Protein AF-A0A367KWL2-F1 (afdb_monomer)

Organism: Rhizopus stolonifer (NCBI:txid4846)

Secondary structure (DSSP, 8-state):
--HHHHHHHHHHHHHHHHHHHHTSSS--HHHHHHHHHHHHHHHHHHH-S-SS--HHHHHTT---HHHHHHHHHHHHHHHHHHHHHHHHHT-SHHHHHHHIIIIIS-S-SS--HHHHHHHHHHHHHHHHHHHHHHHHTT----HHHHHHHHS-SSGGGG-PPTT-TTHHHHHHHHHHHHHHHHHT--TTHHHHS--HHHHHHHHHHHHHHHHHHHHHHHHHHHHHHHHHHSS--TT-----------SSHHHHHHHHTTS-S--------------------PPPPPPPPHHHHHHHHHHHHHHSS--HHHHHHH-GGGTT--HHHHHHHHHHHHHHHHHHT---GGGGGG--

pLDDT: mean 86.15, std 17.72, range [33.69, 98.62]

Nearest PDB structures (foldseek):
  8oyy-assembly2_B  TM=1.817E-01  e=3.509E-01  synthetic construct
  6iko-assembly1_A  TM=1.735E-01  e=3.721E+00  Mus musculus
  4bne-assembly1_B  TM=1.537E-01  e=4.049E+00  Gallus gallus
  6xj1-assembly1_B  TM=2.315E-01  e=9.814E+00  Schizosaccharomyces pombe 972h-

Mean predicted aligned error: 15.21 Å

InterPro domains:
  IPR001005 SANT/Myb domain [SM00717] (284-336)
  IPR009057 Homedomain-like superfamily [SSF46689] (282-333)

Solvent-accessible surface area (backbone atoms only — not comparable to full-atom values): 20874 Å² total; per-residue (Å²): 130,60,68,62,54,56,29,43,52,52,16,22,53,34,18,48,56,30,44,60,44,59,74,39,101,70,62,53,64,74,57,43,52,51,32,51,53,50,24,48,58,54,29,26,89,74,72,46,85,61,80,58,62,58,58,66,81,73,46,74,82,61,88,46,73,65,61,39,51,55,49,51,55,32,46,37,41,34,20,42,31,44,43,52,55,30,54,67,72,62,42,66,46,70,58,47,55,44,36,34,45,53,33,50,54,50,84,58,90,68,78,52,73,64,58,53,49,49,53,48,42,55,37,35,29,51,39,19,51,53,44,54,53,40,69,73,65,81,50,96,68,56,68,68,56,49,47,42,70,55,37,56,90,53,73,82,80,56,40,65,54,84,89,48,84,56,54,65,60,47,50,51,52,42,50,53,50,38,54,53,49,68,76,57,75,52,87,65,45,54,81,70,37,33,56,66,65,63,47,43,53,53,48,50,57,49,50,53,54,52,51,52,50,53,52,50,52,53,53,52,54,57,59,56,57,63,60,63,71,79,70,70,70,88,79,76,72,81,75,86,75,89,73,92,83,90,67,71,72,66,57,62,57,59,64,62,71,72,76,80,78,85,85,82,87,83,94,79,88,86,82,90,80,90,78,91,72,83,75,74,76,74,76,78,80,82,79,84,51,72,67,46,52,52,48,52,30,50,35,20,51,74,64,64,35,82,52,47,70,57,38,43,71,73,34,72,82,38,67,90,58,54,58,68,54,54,54,54,46,47,57,51,49,47,58,46,25,64,72,72,73,44,83,56,69,29,43,53,42,61,73,118

Structure (mmCIF, N/CA/C/O backbone):
data_AF-A0A367KWL2-F1
#
_entry.id   AF-A0A367KWL2-F1
#
loop_
_atom_site.group_PDB
_atom_site.id
_atom_site.type_symbol
_atom_site.label_atom_id
_atom_site.label_alt_id
_atom_site.label_comp_id
_atom_site.label_asym_id
_atom_site.label_entity_id
_atom_site.label_seq_id
_atom_site.pdbx_PDB_ins_code
_atom_site.Cartn_x
_atom_site.Cartn_y
_atom_site.Cartn_z
_atom_site.occupancy
_atom_site.B_iso_or_equiv
_atom_site.auth_seq_id
_atom_site.auth_comp_id
_atom_site.auth_asym_id
_atom_site.auth_atom_id
_atom_site.pdbx_PDB_model_num
ATOM 1 N N . MET A 1 1 ? -21.691 -9.696 22.282 1.00 58.81 1 MET A N 1
ATOM 2 C CA . MET A 1 1 ? -20.807 -9.192 21.212 1.00 58.81 1 MET A CA 1
ATOM 3 C C . MET A 1 1 ? -20.671 -10.316 20.194 1.00 58.81 1 MET A C 1
ATOM 5 O O . MET A 1 1 ? -20.558 -11.454 20.622 1.00 58.81 1 MET A O 1
ATOM 9 N N . ASN A 1 2 ? -20.841 -10.042 18.900 1.00 85.50 2 ASN A N 1
ATOM 10 C CA . ASN A 1 2 ? -20.859 -11.062 17.842 1.00 85.50 2 ASN A CA 1
ATOM 11 C C . ASN A 1 2 ? -19.483 -11.756 17.761 1.00 85.50 2 ASN A C 1
ATOM 13 O O . ASN A 1 2 ? -18.484 -11.051 17.660 1.00 85.50 2 ASN A O 1
ATOM 17 N N . ASP A 1 3 ? -19.408 -13.093 17.790 1.00 90.94 3 ASP A N 1
ATOM 18 C CA . ASP A 1 3 ? -18.134 -13.843 17.755 1.00 90.94 3 ASP A CA 1
ATOM 19 C C . ASP A 1 3 ? -17.237 -13.425 16.574 1.00 90.94 3 ASP A C 1
ATOM 21 O O . ASP A 1 3 ? -16.015 -13.357 16.702 1.00 90.94 3 ASP A O 1
ATOM 25 N N . LYS A 1 4 ? -17.849 -13.035 15.444 1.00 92.62 4 LYS A N 1
ATOM 26 C CA . LYS A 1 4 ? -17.137 -12.485 14.278 1.00 92.62 4 LYS A CA 1
ATOM 27 C C . LYS A 1 4 ? -16.355 -11.209 14.598 1.00 92.62 4 LYS A C 1
ATOM 29 O O . LYS A 1 4 ? -15.245 -11.038 14.106 1.00 92.62 4 LYS A O 1
ATOM 34 N N . PHE A 1 5 ? -16.943 -10.317 15.392 1.00 92.25 5 PHE A N 1
ATOM 35 C CA . PHE A 1 5 ? -16.330 -9.046 15.777 1.00 92.25 5 PHE A CA 1
ATOM 36 C C . PHE A 1 5 ? -15.115 -9.294 16.671 1.00 92.25 5 PHE A C 1
ATOM 38 O O . PHE A 1 5 ? -14.031 -8.796 16.389 1.00 92.25 5 PHE A O 1
ATOM 45 N N . ILE A 1 6 ? -15.270 -10.172 17.666 1.00 94.31 6 ILE A N 1
ATOM 46 C CA . ILE A 1 6 ? -14.190 -10.561 18.582 1.00 94.31 6 ILE A CA 1
ATOM 47 C C . ILE A 1 6 ? -13.015 -11.169 17.803 1.00 94.31 6 ILE A C 1
ATOM 49 O O . ILE A 1 6 ? -11.865 -10.791 18.020 1.00 94.31 6 ILE A O 1
ATOM 53 N N . ALA A 1 7 ? -13.291 -12.078 16.863 1.00 95.81 7 ALA A N 1
ATOM 54 C CA . ALA A 1 7 ? -12.257 -12.681 16.025 1.00 95.81 7 ALA A CA 1
ATOM 55 C C . ALA A 1 7 ? -11.532 -11.642 15.152 1.00 95.81 7 ALA A C 1
ATOM 57 O O . ALA A 1 7 ? -10.309 -11.700 15.001 1.00 95.81 7 ALA A O 1
ATOM 58 N N . LEU A 1 8 ? -12.262 -10.671 14.594 1.00 96.25 8 LEU A N 1
ATOM 59 C CA . LEU A 1 8 ? -11.661 -9.611 13.789 1.00 96.25 8 LEU A CA 1
ATOM 60 C C . LEU A 1 8 ? -10.779 -8.685 14.637 1.00 96.25 8 LEU A C 1
ATOM 62 O O . LEU A 1 8 ? -9.653 -8.402 14.238 1.00 96.25 8 LEU A O 1
ATOM 66 N N . GLU A 1 9 ? -11.241 -8.261 15.814 1.00 96.50 9 GLU A N 1
ATOM 67 C CA . GLU A 1 9 ? -10.456 -7.430 16.735 1.00 96.50 9 GLU A CA 1
ATOM 68 C C . GLU A 1 9 ? -9.184 -8.139 17.208 1.00 96.50 9 GLU A C 1
ATOM 70 O O . GLU A 1 9 ? -8.106 -7.540 17.232 1.00 96.50 9 GLU A O 1
ATOM 75 N N . GLN A 1 10 ? -9.280 -9.430 17.539 1.00 97.75 10 GLN A N 1
ATOM 76 C CA . GLN A 1 10 ? -8.119 -10.242 17.906 1.00 97.75 10 GLN A CA 1
ATOM 77 C C . GLN A 1 10 ? -7.128 -10.351 16.741 1.00 97.75 10 GLN A C 1
ATOM 79 O O . GLN A 1 10 ? -5.933 -10.116 16.929 1.00 97.75 10 GLN A O 1
ATOM 84 N N . SER A 1 11 ? -7.614 -10.637 15.528 1.00 98.19 11 SER A N 1
ATOM 85 C CA . SER A 1 11 ? -6.783 -10.677 14.320 1.00 98.19 11 SER A CA 1
ATOM 86 C C . SER A 1 11 ? -6.111 -9.324 14.055 1.00 98.19 11 SER A C 1
ATOM 88 O O . SER A 1 11 ? -4.911 -9.276 13.785 1.00 98.19 11 SER A O 1
ATOM 90 N N . ALA A 1 12 ? -6.838 -8.215 14.222 1.00 98.19 12 ALA A N 1
ATOM 91 C CA . ALA A 1 12 ? -6.306 -6.864 14.078 1.00 98.19 12 ALA A CA 1
ATOM 92 C C . ALA A 1 12 ? -5.259 -6.528 15.151 1.00 98.19 12 ALA A C 1
ATOM 94 O O . ALA A 1 12 ? -4.256 -5.888 14.844 1.00 98.19 12 ALA A O 1
ATOM 95 N N . SER A 1 13 ? -5.435 -6.985 16.392 1.00 98.38 13 SER A N 1
ATOM 96 C CA . SER A 1 13 ? -4.432 -6.823 17.453 1.00 98.38 13 SER A CA 1
ATOM 97 C C . SER A 1 13 ? -3.137 -7.585 17.144 1.00 98.38 13 SER A C 1
ATOM 99 O O . SER A 1 13 ? -2.042 -7.062 17.351 1.00 98.38 13 SER A O 1
ATOM 101 N N . ILE A 1 14 ? -3.232 -8.799 16.592 1.00 98.62 14 ILE A N 1
ATOM 102 C CA . ILE A 1 14 ? -2.058 -9.570 16.153 1.00 98.62 14 ILE A CA 1
ATOM 103 C C . ILE A 1 14 ? -1.402 -8.901 14.935 1.00 98.62 14 ILE A C 1
ATOM 105 O O . ILE A 1 14 ? -0.179 -8.776 14.887 1.00 98.62 14 ILE A O 1
ATOM 109 N N . ALA A 1 15 ? -2.200 -8.413 13.980 1.00 98.56 15 ALA A N 1
ATOM 110 C CA . ALA A 1 15 ? -1.718 -7.648 12.831 1.00 98.56 15 ALA A CA 1
ATOM 111 C C . ALA A 1 15 ? -0.978 -6.368 13.261 1.00 98.56 15 ALA A C 1
ATOM 113 O O . ALA A 1 15 ? 0.039 -6.018 12.670 1.00 98.56 15 ALA A O 1
ATOM 114 N N . GLU A 1 16 ? -1.424 -5.707 14.333 1.00 98.56 16 GLU A N 1
ATOM 115 C CA . GLU A 1 16 ? -0.715 -4.572 14.931 1.00 98.56 16 GLU A CA 1
ATOM 116 C C . GLU A 1 16 ? 0.679 -4.959 15.419 1.00 98.56 16 GLU A C 1
ATOM 118 O O . GLU A 1 16 ? 1.658 -4.285 15.107 1.00 98.56 16 GLU A O 1
ATOM 123 N N . GLN A 1 17 ? 0.783 -6.076 16.142 1.00 98.44 17 GLN A N 1
ATOM 124 C CA . GLN A 1 17 ? 2.068 -6.593 16.609 1.00 98.44 17 GLN A CA 1
ATOM 125 C C . GLN A 1 17 ? 2.983 -6.964 15.438 1.00 98.44 17 GLN A C 1
ATOM 127 O O . GLN A 1 17 ? 4.192 -6.756 15.522 1.00 98.44 17 GLN A O 1
ATOM 132 N N . LEU A 1 18 ? 2.420 -7.493 14.345 1.00 98.56 18 LEU A N 1
ATOM 133 C CA . LEU A 1 18 ? 3.164 -7.782 13.120 1.00 98.56 18 LEU A CA 1
ATOM 134 C C . LEU A 1 18 ? 3.719 -6.501 12.489 1.00 98.56 18 LEU A C 1
ATOM 136 O O . LEU A 1 18 ? 4.903 -6.464 12.179 1.00 98.56 18 LEU A O 1
ATOM 140 N N . LEU A 1 19 ? 2.908 -5.450 12.347 1.00 98.44 19 LEU A N 1
ATOM 141 C CA . LEU A 1 19 ? 3.348 -4.159 11.801 1.00 98.44 19 LEU A CA 1
ATOM 142 C C . LEU A 1 19 ? 4.425 -3.508 12.675 1.00 98.44 19 LEU A C 1
ATOM 144 O O . LEU A 1 19 ? 5.441 -3.048 12.165 1.00 98.44 19 LEU A O 1
ATOM 148 N N . GLN A 1 20 ? 4.252 -3.536 13.997 1.00 97.50 20 GLN A N 1
ATOM 149 C CA . GLN A 1 20 ? 5.251 -3.031 14.941 1.00 97.50 20 GLN A CA 1
ATOM 150 C C . GLN A 1 20 ? 6.561 -3.822 14.896 1.00 97.50 20 GLN A C 1
ATOM 152 O O . GLN A 1 20 ? 7.622 -3.248 15.103 1.00 97.50 20 GLN A O 1
ATOM 157 N N . GLU A 1 21 ? 6.511 -5.139 14.675 1.00 97.75 21 GLU A N 1
ATOM 158 C CA . GLU A 1 21 ? 7.714 -5.955 14.492 1.00 97.75 21 GLU A CA 1
ATOM 159 C C . GLU A 1 21 ? 8.366 -5.704 13.129 1.00 97.75 21 GLU A C 1
ATOM 161 O O . GLU A 1 21 ? 9.590 -5.674 13.040 1.00 97.75 21 GLU A O 1
ATOM 166 N N . PHE A 1 22 ? 7.552 -5.511 12.089 1.00 97.31 22 PHE A N 1
ATOM 167 C CA . PHE A 1 22 ? 7.997 -5.208 10.734 1.00 97.31 22 PHE A CA 1
ATOM 168 C C . PHE A 1 22 ? 8.761 -3.886 10.680 1.00 97.31 22 PHE A C 1
ATOM 170 O O . PHE A 1 22 ? 9.822 -3.838 10.085 1.00 97.31 22 PHE A O 1
ATOM 177 N N . LEU A 1 23 ? 8.276 -2.840 11.350 1.00 96.75 23 LEU A N 1
ATOM 178 C CA . LEU A 1 23 ? 8.883 -1.502 11.344 1.00 96.75 23 LEU A CA 1
ATOM 179 C C . LEU A 1 23 ? 10.117 -1.354 12.258 1.00 96.75 23 LEU A C 1
ATOM 181 O O . LEU A 1 23 ? 10.568 -0.241 12.514 1.00 96.75 23 LEU A O 1
ATOM 185 N N . LYS A 1 24 ? 10.677 -2.452 12.777 1.00 95.44 24 LYS A N 1
ATOM 186 C CA . LYS A 1 24 ? 11.932 -2.416 13.545 1.00 95.44 24 LYS A CA 1
ATOM 187 C C . LYS A 1 24 ? 13.138 -2.443 12.617 1.00 95.44 24 LYS A C 1
ATOM 189 O O . LYS A 1 24 ? 13.144 -3.179 11.636 1.00 95.44 24 LYS A O 1
ATOM 194 N N . ASP A 1 25 ? 14.221 -1.793 13.044 1.00 82.88 25 ASP A N 1
ATOM 195 C CA . ASP A 1 25 ? 15.520 -1.798 12.347 1.00 82.88 25 ASP A CA 1
ATOM 196 C C . ASP A 1 25 ? 16.071 -3.211 12.063 1.00 82.88 25 ASP A C 1
ATOM 198 O O . ASP A 1 25 ? 16.865 -3.400 11.147 1.00 82.88 25 ASP A O 1
ATOM 202 N N . ASN A 1 26 ? 15.659 -4.216 12.847 1.00 87.19 26 ASN A N 1
ATOM 203 C CA . ASN A 1 26 ? 16.040 -5.618 12.675 1.00 87.19 26 ASN A CA 1
ATOM 204 C C . ASN A 1 26 ? 14.798 -6.517 12.680 1.00 87.19 26 ASN A C 1
ATOM 206 O O . ASN A 1 26 ? 14.383 -7.004 13.737 1.00 87.19 26 ASN A O 1
ATOM 210 N N . ILE A 1 27 ? 14.214 -6.757 11.503 1.00 89.00 27 ILE A N 1
ATOM 211 C CA . ILE A 1 27 ? 13.070 -7.664 11.355 1.00 89.00 27 ILE A CA 1
ATOM 212 C C . ILE A 1 27 ? 13.449 -9.074 11.826 1.00 89.00 27 ILE A C 1
ATOM 214 O O . ILE A 1 27 ? 14.332 -9.725 11.268 1.00 89.00 27 ILE A O 1
ATOM 218 N N . SER A 1 28 ? 12.722 -9.591 12.819 1.00 93.12 28 SER A N 1
ATOM 219 C CA . SER A 1 28 ? 12.807 -10.997 13.213 1.00 93.12 28 SER A CA 1
ATOM 220 C C . SER A 1 28 ? 11.900 -11.851 12.321 1.00 93.12 28 SER A C 1
ATOM 222 O O . SER A 1 28 ? 10.702 -11.969 12.584 1.00 93.12 28 SER A O 1
ATOM 224 N N . GLU A 1 29 ? 12.460 -12.468 11.274 1.00 91.81 29 GLU A N 1
ATOM 225 C CA . GLU A 1 29 ? 11.696 -13.309 10.331 1.00 91.81 29 GLU A CA 1
ATOM 226 C C . GLU A 1 29 ? 10.845 -14.403 11.011 1.00 91.81 29 GLU A C 1
ATOM 228 O O . GLU A 1 29 ? 9.654 -14.489 10.706 1.00 91.81 29 GLU A O 1
ATOM 233 N N . PRO A 1 30 ? 11.354 -15.186 11.991 1.00 96.06 30 PRO A N 1
ATOM 234 C CA . PRO A 1 30 ? 10.535 -16.209 12.648 1.00 96.06 30 PRO A CA 1
ATOM 235 C C . PRO A 1 30 ? 9.348 -15.620 13.416 1.00 96.06 30 PRO A C 1
ATOM 237 O O . PRO A 1 30 ? 8.284 -16.236 13.516 1.00 96.06 30 PRO A O 1
ATOM 240 N N . ARG A 1 31 ? 9.519 -14.420 13.987 1.00 97.12 31 ARG A N 1
ATOM 241 C CA . ARG A 1 31 ? 8.465 -13.754 14.751 1.00 97.12 31 ARG A CA 1
ATOM 242 C C . ARG A 1 31 ? 7.404 -13.161 13.833 1.00 97.12 31 ARG A C 1
ATOM 244 O O . ARG A 1 31 ? 6.221 -13.335 14.120 1.00 97.12 31 ARG A O 1
ATOM 251 N N . THR A 1 32 ? 7.800 -12.490 12.752 1.00 97.06 32 THR A N 1
ATOM 252 C CA . THR A 1 32 ? 6.843 -11.918 11.794 1.00 97.06 32 THR A CA 1
ATOM 253 C C . THR A 1 32 ? 6.040 -13.008 11.091 1.00 97.06 32 THR A C 1
ATOM 255 O O . THR A 1 32 ? 4.833 -12.865 10.933 1.00 97.06 32 THR A O 1
ATOM 258 N N . GLU A 1 33 ? 6.663 -14.139 10.761 1.00 97.75 33 GLU A N 1
ATOM 259 C CA . GLU A 1 33 ? 5.975 -15.298 10.189 1.00 97.75 33 GLU A CA 1
ATOM 260 C C . GLU A 1 33 ? 4.960 -15.919 11.151 1.00 97.75 33 GLU A C 1
ATOM 262 O O . GLU A 1 33 ? 3.809 -16.151 10.778 1.00 97.75 33 GLU A O 1
ATOM 267 N N . LYS A 1 34 ? 5.341 -16.112 12.418 1.00 98.12 34 LYS A N 1
ATOM 268 C CA . LYS A 1 34 ? 4.413 -16.594 13.444 1.00 98.12 34 LYS A CA 1
ATOM 269 C C . LYS A 1 34 ? 3.201 -15.669 13.589 1.00 98.12 34 LYS A C 1
ATOM 271 O O . LYS A 1 34 ? 2.073 -16.151 13.600 1.00 98.12 34 LYS A O 1
ATOM 276 N N . LEU A 1 35 ? 3.428 -14.359 13.704 1.00 98.38 35 LEU A N 1
ATOM 277 C CA . LEU A 1 35 ? 2.351 -13.375 13.858 1.00 98.38 35 LEU A CA 1
ATOM 278 C C . LEU A 1 35 ? 1.438 -13.336 12.626 1.00 98.38 35 LEU A C 1
ATOM 280 O O . LEU A 1 35 ? 0.222 -13.256 12.778 1.00 98.38 35 LEU A O 1
ATOM 284 N N . PHE A 1 36 ? 2.001 -13.446 11.420 1.00 98.31 36 PHE A N 1
ATOM 285 C CA . PHE A 1 36 ? 1.236 -13.503 10.175 1.00 98.31 36 PHE A CA 1
ATOM 286 C C . PHE A 1 36 ? 0.259 -14.686 10.154 1.00 98.31 36 PHE A C 1
ATOM 288 O O . PHE A 1 36 ? -0.944 -14.484 9.971 1.00 98.31 36 PHE A O 1
ATOM 295 N N . TYR A 1 37 ? 0.743 -15.906 10.407 1.00 98.12 37 TYR A N 1
ATOM 296 C CA . TYR A 1 37 ? -0.125 -17.087 10.410 1.00 98.12 37 TYR A CA 1
ATOM 297 C C . TYR A 1 37 ? -1.146 -17.060 11.547 1.00 98.12 37 TYR A C 1
ATOM 299 O O . TYR A 1 37 ? -2.301 -17.409 11.318 1.00 98.12 37 TYR A O 1
ATOM 307 N N . GLN A 1 38 ? -0.767 -16.572 12.733 1.00 98.19 38 GLN A N 1
ATOM 308 C CA . GLN A 1 38 ? -1.709 -16.382 13.838 1.00 98.19 38 GLN A CA 1
ATOM 309 C C . GLN A 1 38 ? -2.837 -15.416 13.457 1.00 98.19 38 GLN A C 1
ATOM 311 O O . GLN A 1 38 ? -4.003 -15.725 13.681 1.00 98.19 38 GLN A O 1
ATOM 316 N N . ALA A 1 39 ? -2.519 -14.280 12.827 1.00 97.44 39 ALA A N 1
ATOM 317 C CA . ALA A 1 39 ? -3.531 -13.315 12.405 1.00 97.44 39 ALA A CA 1
ATOM 318 C C . ALA A 1 39 ? -4.518 -13.911 11.384 1.00 97.44 39 ALA A C 1
ATOM 320 O O . ALA A 1 39 ? -5.715 -13.624 11.467 1.00 97.44 39 ALA A O 1
ATOM 321 N N . ILE A 1 40 ? -4.045 -14.729 10.433 1.00 96.94 40 ILE A N 1
ATOM 322 C CA . ILE A 1 40 ? -4.907 -15.428 9.463 1.00 96.94 40 ILE A CA 1
ATOM 323 C C . ILE A 1 40 ? -5.767 -16.483 10.161 1.00 96.94 40 ILE A C 1
ATOM 325 O O . ILE A 1 40 ? -6.985 -16.488 9.989 1.00 96.94 40 ILE A O 1
ATOM 329 N N . GLU A 1 41 ? -5.156 -17.341 10.977 1.00 97.44 41 GLU A N 1
ATOM 330 C CA . GLU A 1 41 ? -5.846 -18.418 11.687 1.00 97.44 41 GLU A CA 1
ATOM 331 C C . GLU A 1 41 ? -6.997 -17.867 12.538 1.00 97.44 41 GLU A C 1
ATOM 333 O O . GLU A 1 41 ? -8.128 -18.340 12.415 1.00 97.44 41 GLU A O 1
ATOM 338 N N . THR A 1 42 ? -6.750 -16.796 13.305 1.00 97.19 42 THR A N 1
ATOM 339 C CA . THR A 1 42 ? -7.755 -16.158 14.171 1.00 97.19 42 THR A CA 1
ATOM 340 C C . THR A 1 42 ? -9.012 -15.717 13.415 1.00 97.19 42 THR A C 1
ATOM 342 O O . THR A 1 42 ? -10.116 -15.864 13.935 1.00 97.19 42 THR A O 1
ATOM 345 N N . ARG A 1 43 ? -8.883 -15.206 12.183 1.00 95.00 43 ARG A N 1
ATOM 346 C CA . ARG A 1 43 ? -10.039 -14.734 11.394 1.00 95.00 43 ARG A CA 1
ATOM 347 C C . ARG A 1 43 ? -10.647 -15.799 10.475 1.00 95.00 43 ARG A C 1
ATOM 349 O O . ARG A 1 43 ? -11.793 -15.646 10.045 1.00 95.00 43 ARG A O 1
ATOM 356 N N . SER A 1 44 ? -9.907 -16.869 10.184 1.00 95.12 44 SER A N 1
ATOM 357 C CA . SER A 1 44 ? -10.235 -17.830 9.121 1.00 95.12 44 SER A CA 1
ATOM 358 C C . SER A 1 44 ? -11.602 -18.502 9.275 1.00 95.12 44 SER A C 1
ATOM 360 O O . SER A 1 44 ? -12.358 -18.603 8.310 1.00 95.12 44 SER A O 1
ATOM 362 N N . ASN A 1 45 ? -11.980 -18.857 10.505 1.00 93.06 45 ASN A N 1
ATOM 363 C CA . ASN A 1 45 ? -13.261 -19.509 10.801 1.00 93.06 45 ASN A CA 1
ATOM 364 C C . ASN A 1 45 ? -14.490 -18.641 10.475 1.00 93.06 45 ASN A C 1
ATOM 366 O O . ASN A 1 45 ? -15.587 -19.168 10.301 1.00 93.06 45 ASN A O 1
ATOM 370 N N . HIS A 1 46 ? -14.327 -17.318 10.408 1.00 93.69 46 HIS A N 1
ATOM 371 C CA . HIS A 1 46 ? -15.435 -16.374 10.244 1.00 93.69 46 HIS A CA 1
ATOM 372 C C . HIS A 1 46 ? -15.420 -15.632 8.907 1.00 93.69 46 HIS A C 1
ATOM 374 O O . HIS A 1 46 ? -16.490 -15.249 8.426 1.00 93.69 46 HIS A O 1
ATOM 380 N N . PHE A 1 47 ? -14.234 -15.434 8.327 1.00 93.56 47 PHE A N 1
ATOM 381 C CA . PHE A 1 47 ? -14.026 -14.620 7.126 1.00 93.56 47 PHE A CA 1
ATOM 382 C C . PHE A 1 47 ? -13.310 -15.371 5.989 1.00 93.56 47 PHE A C 1
ATOM 384 O O . PHE A 1 47 ? -13.067 -14.787 4.936 1.00 93.56 47 PHE A O 1
ATOM 391 N N . GLY A 1 48 ? -13.009 -16.660 6.174 1.00 94.00 48 GLY A N 1
ATOM 392 C CA . GLY A 1 48 ? -12.295 -17.481 5.198 1.00 94.00 48 GLY A CA 1
ATOM 393 C C . GLY A 1 48 ? -10.776 -17.310 5.250 1.00 94.00 48 GLY A C 1
ATOM 394 O O . GLY A 1 48 ? -10.229 -16.538 6.035 1.00 94.00 48 GLY A O 1
ATOM 395 N N . ASP A 1 49 ? -10.086 -18.055 4.395 1.00 93.75 49 ASP A N 1
ATOM 396 C CA . ASP A 1 49 ? -8.625 -18.134 4.297 1.00 93.75 49 ASP A CA 1
ATOM 397 C C . ASP A 1 49 ? -8.020 -17.122 3.308 1.00 93.75 49 ASP A C 1
ATOM 399 O O . ASP A 1 49 ? -6.829 -17.179 2.994 1.00 93.75 49 ASP A O 1
ATOM 403 N N . ALA A 1 50 ? -8.824 -16.170 2.828 1.00 96.25 50 ALA A N 1
ATOM 404 C CA . ALA A 1 50 ? -8.364 -15.139 1.914 1.00 96.25 50 ALA A CA 1
ATOM 405 C C . ALA A 1 50 ? -7.229 -14.302 2.532 1.00 96.25 50 ALA A C 1
ATOM 407 O O . ALA A 1 50 ? -7.299 -13.840 3.680 1.00 96.25 50 ALA A O 1
ATOM 408 N N . LEU A 1 51 ? -6.187 -14.057 1.728 1.00 96.88 51 LEU A N 1
ATOM 409 C CA . LEU A 1 51 ? -5.030 -13.261 2.141 1.00 96.88 51 LEU A CA 1
ATOM 410 C C . LEU A 1 51 ? -5.435 -11.837 2.549 1.00 96.88 51 LEU A C 1
ATOM 412 O O . LEU A 1 51 ? -4.926 -11.315 3.540 1.00 96.88 51 LEU A O 1
ATOM 416 N N . PHE A 1 52 ? -6.379 -11.246 1.817 1.00 98.00 52 PHE A N 1
ATOM 417 C CA . PHE A 1 52 ? -6.929 -9.920 2.075 1.00 98.00 52 PHE A CA 1
ATOM 418 C C . PHE A 1 52 ? -8.428 -10.013 2.333 1.00 98.00 52 PHE A C 1
ATOM 420 O O . PHE A 1 52 ? -9.142 -10.746 1.648 1.00 98.00 52 PHE A O 1
ATOM 427 N N . LEU A 1 53 ? -8.897 -9.256 3.318 1.00 96.88 53 LEU A N 1
ATOM 428 C CA . LEU A 1 53 ? -10.312 -9.092 3.608 1.00 96.88 53 LEU A CA 1
ATOM 429 C C . LEU A 1 53 ? -10.914 -8.045 2.670 1.00 96.88 53 LEU A C 1
ATOM 431 O O . LEU A 1 53 ? -10.327 -6.979 2.478 1.00 96.88 53 LEU A O 1
ATOM 435 N N . ASP A 1 54 ? -12.095 -8.334 2.127 1.00 95.00 54 ASP A N 1
ATOM 436 C CA . ASP A 1 54 ? -12.913 -7.344 1.426 1.00 95.00 54 ASP A CA 1
ATOM 437 C C . ASP A 1 54 ? -13.617 -6.442 2.456 1.00 95.00 54 ASP A C 1
ATOM 439 O O . ASP A 1 54 ? -14.480 -6.937 3.193 1.00 95.00 54 ASP A O 1
ATOM 443 N N . PRO A 1 55 ? -13.292 -5.135 2.520 1.00 92.38 55 PRO A N 1
ATOM 444 C CA . PRO A 1 55 ? -13.930 -4.226 3.464 1.00 92.38 55 PRO A CA 1
ATOM 445 C C . PRO A 1 55 ? -15.455 -4.231 3.324 1.00 92.38 55 PRO A C 1
ATOM 447 O O . PRO A 1 55 ? -16.167 -4.286 4.327 1.00 92.38 55 PRO A O 1
ATOM 450 N N . VAL A 1 56 ? -15.977 -4.257 2.092 1.00 91.88 56 VAL A N 1
ATOM 451 C CA . VAL A 1 56 ? -17.423 -4.171 1.841 1.00 91.88 56 VAL A CA 1
ATOM 452 C C . VAL A 1 56 ? -18.145 -5.369 2.452 1.00 91.88 56 VAL A C 1
ATOM 454 O O . VAL A 1 56 ? -19.121 -5.186 3.183 1.00 91.88 56 VAL A O 1
ATOM 457 N N . SER A 1 57 ? -17.637 -6.584 2.224 1.00 92.31 57 SER A N 1
ATOM 458 C CA . SER A 1 57 ? -18.196 -7.805 2.807 1.00 92.31 57 SER A CA 1
ATOM 459 C C . SER A 1 57 ? -18.126 -7.850 4.337 1.00 92.31 57 SER A C 1
ATOM 461 O O . SER A 1 57 ? -18.975 -8.498 4.953 1.00 92.31 57 SER A O 1
ATOM 463 N N . VAL A 1 58 ? -17.120 -7.233 4.965 1.00 91.81 58 VAL A N 1
ATOM 464 C CA . VAL A 1 58 ? -16.991 -7.222 6.434 1.00 91.81 58 VAL A CA 1
ATOM 465 C C . VAL A 1 58 ? -17.965 -6.220 7.061 1.00 91.81 58 VAL A C 1
ATOM 467 O O . VAL A 1 58 ? -18.557 -6.503 8.102 1.00 91.81 58 VAL A O 1
ATOM 470 N N . ILE A 1 59 ? -18.169 -5.073 6.412 1.00 91.38 59 ILE A N 1
ATOM 471 C CA . ILE A 1 59 ? -18.875 -3.918 6.982 1.00 91.38 59 ILE A CA 1
ATOM 472 C C . ILE A 1 59 ? -20.386 -3.934 6.697 1.00 91.38 59 ILE A C 1
ATOM 474 O O . ILE A 1 59 ? -21.152 -3.296 7.413 1.00 91.38 59 ILE A O 1
ATOM 478 N N . SER A 1 60 ? -20.857 -4.665 5.680 1.00 87.94 60 SER A N 1
ATOM 479 C CA . SER A 1 60 ? -22.223 -4.534 5.137 1.00 87.94 60 SER A CA 1
ATOM 480 C C . SER A 1 60 ? -23.385 -4.728 6.127 1.00 87.94 60 SER A C 1
ATOM 482 O O . SER A 1 60 ? -24.515 -4.383 5.792 1.00 87.94 60 SER A O 1
ATOM 484 N N . ASN A 1 61 ? -23.143 -5.302 7.309 1.00 81.69 61 ASN A N 1
ATOM 485 C CA . ASN A 1 61 ? -24.176 -5.670 8.282 1.00 81.69 61 ASN A CA 1
ATOM 486 C C . ASN A 1 61 ? -24.142 -4.850 9.581 1.00 81.69 61 ASN A C 1
ATOM 488 O O . ASN A 1 61 ? -24.796 -5.244 10.547 1.00 81.69 61 ASN A O 1
ATOM 492 N N . THR A 1 62 ? -23.385 -3.752 9.645 1.00 85.12 62 THR A N 1
ATOM 493 C CA . THR A 1 62 ? -23.303 -2.938 10.865 1.00 85.12 62 THR A CA 1
ATOM 494 C C . THR A 1 62 ? -24.262 -1.761 10.862 1.00 85.12 62 THR A C 1
ATOM 496 O O . THR A 1 62 ? -24.466 -1.078 9.860 1.00 85.12 62 THR A O 1
ATOM 499 N N . SER A 1 63 ? -24.883 -1.543 12.020 1.00 81.69 63 SER A N 1
ATOM 500 C CA . SER A 1 63 ? -25.932 -0.536 12.207 1.00 81.69 63 SER A CA 1
ATOM 501 C C . SER A 1 63 ? -25.413 0.786 12.772 1.00 81.69 63 SER A C 1
ATOM 503 O O . SER A 1 63 ? -26.048 1.814 12.552 1.00 81.69 63 SER A O 1
ATOM 505 N N . SER A 1 64 ? -24.285 0.788 13.493 1.00 89.81 64 SER A N 1
ATOM 506 C CA . SER A 1 64 ? -23.730 2.013 14.086 1.00 89.81 64 SER A CA 1
ATOM 507 C C . SER A 1 64 ? -22.535 2.547 13.294 1.00 89.81 64 SER A C 1
ATOM 509 O O . SER A 1 64 ? -21.697 1.786 12.809 1.00 89.81 64 SER A O 1
ATOM 511 N N . SER A 1 65 ? -22.440 3.875 13.182 1.00 89.12 65 SER A N 1
ATOM 512 C CA . SER A 1 65 ? -21.313 4.557 12.531 1.00 89.12 65 SER A CA 1
ATOM 513 C C . SER A 1 65 ? -19.980 4.263 13.223 1.00 89.12 65 SER A C 1
ATOM 515 O O . SER A 1 65 ? -18.975 4.075 12.543 1.00 89.12 65 SER A O 1
ATOM 517 N N . LYS A 1 66 ? -19.988 4.169 14.560 1.00 90.56 66 LYS A N 1
ATOM 518 C CA . LYS A 1 66 ? -18.817 3.826 15.376 1.00 90.56 66 LYS A CA 1
ATOM 519 C C . LYS A 1 66 ? -18.293 2.429 15.060 1.00 90.56 66 LYS A C 1
ATOM 521 O O . LYS A 1 66 ? -17.138 2.277 14.694 1.00 90.56 66 LYS A O 1
ATOM 526 N N . GLU A 1 67 ? -19.165 1.426 15.132 1.00 91.69 67 GLU A N 1
ATOM 527 C CA . GLU A 1 67 ? -18.796 0.035 14.848 1.00 91.69 67 GLU A CA 1
ATOM 528 C C . GLU A 1 67 ? -18.303 -0.124 13.408 1.00 91.69 67 GLU A C 1
ATOM 530 O O . GLU A 1 67 ? -17.322 -0.817 13.163 1.00 91.69 67 GLU A O 1
ATOM 535 N N . LYS A 1 68 ? -18.945 0.558 12.451 1.00 92.81 68 LYS A N 1
ATOM 536 C CA . LYS A 1 68 ? -18.479 0.599 11.065 1.00 92.81 68 LYS A CA 1
ATOM 537 C C . LYS A 1 68 ? -17.048 1.137 10.960 1.00 92.81 68 LYS A C 1
ATOM 539 O O . LYS A 1 68 ? -16.225 0.503 10.308 1.00 92.81 68 LYS A O 1
ATOM 544 N N . PHE A 1 69 ? -16.757 2.257 11.612 1.00 92.81 69 PHE A N 1
ATOM 545 C CA . PHE A 1 69 ? -15.422 2.851 11.617 1.00 92.81 69 PHE A CA 1
ATOM 546 C C . PHE A 1 69 ? -14.375 1.934 12.275 1.00 92.81 69 PHE A C 1
ATOM 548 O O . PHE A 1 69 ? -13.295 1.727 11.722 1.00 92.81 69 PHE A O 1
ATOM 555 N N . ASP A 1 70 ? -14.700 1.325 13.417 1.00 93.81 70 ASP A N 1
ATOM 556 C CA . ASP A 1 70 ? -13.795 0.402 14.113 1.00 93.81 70 ASP A CA 1
ATOM 557 C C . ASP A 1 70 ? -13.486 -0.843 13.263 1.00 93.81 70 ASP A C 1
ATOM 559 O O . ASP A 1 70 ? -12.336 -1.291 13.191 1.00 93.81 70 ASP A O 1
ATOM 563 N N . LEU A 1 71 ? -14.493 -1.373 12.560 1.00 94.81 71 LEU A N 1
ATOM 564 C CA . LEU A 1 71 ? -14.326 -2.473 11.611 1.00 94.81 71 LEU A CA 1
ATOM 565 C C . LEU A 1 71 ? -13.476 -2.080 10.399 1.00 94.81 71 LEU A C 1
ATOM 567 O O . LEU A 1 71 ? -12.627 -2.868 9.982 1.00 94.81 71 LEU A O 1
ATOM 571 N N . GLU A 1 72 ? -13.676 -0.881 9.846 1.00 95.12 72 GLU A N 1
ATOM 572 C CA . GLU A 1 72 ? -12.855 -0.339 8.754 1.00 95.12 72 GLU A CA 1
ATOM 573 C C . GLU A 1 72 ? -11.377 -0.299 9.161 1.00 95.12 72 GLU A C 1
ATOM 575 O O . GLU A 1 72 ? -10.531 -0.875 8.472 1.00 95.12 72 GLU A O 1
ATOM 580 N N . LEU A 1 73 ? -11.067 0.266 10.333 1.00 95.69 73 LEU A N 1
ATOM 581 C CA . LEU A 1 73 ? -9.696 0.314 10.849 1.00 95.69 73 LEU A CA 1
ATOM 582 C C . LEU A 1 73 ? -9.110 -1.078 11.123 1.00 95.69 73 LEU A C 1
ATOM 584 O O . LEU A 1 73 ? -7.917 -1.305 10.892 1.00 95.69 73 LEU A O 1
ATOM 588 N N . ALA A 1 74 ? -9.918 -2.017 11.622 1.00 97.12 74 ALA A N 1
ATOM 589 C CA . ALA A 1 74 ? -9.484 -3.392 11.846 1.00 97.12 74 ALA A CA 1
ATOM 590 C C . ALA A 1 74 ? -9.103 -4.081 10.526 1.00 97.12 74 ALA A C 1
ATOM 592 O O . ALA A 1 74 ? -8.032 -4.688 10.436 1.00 97.12 74 ALA A O 1
ATOM 593 N N . VAL A 1 75 ? -9.938 -3.942 9.490 1.00 97.38 75 VAL A N 1
ATOM 594 C CA . VAL A 1 75 ? -9.684 -4.496 8.152 1.00 97.38 75 VAL A CA 1
ATOM 595 C C . VAL A 1 75 ? -8.446 -3.869 7.516 1.00 97.38 75 VAL A C 1
ATOM 597 O O . VAL A 1 75 ? -7.584 -4.606 7.034 1.00 97.38 75 VAL A O 1
ATOM 600 N N . GLU A 1 76 ? -8.308 -2.541 7.556 1.00 97.12 76 GLU A N 1
ATOM 601 C CA . GLU A 1 76 ? -7.136 -1.847 7.006 1.00 97.12 76 GLU A CA 1
ATOM 602 C C . GLU A 1 76 ? -5.837 -2.347 7.637 1.00 97.12 76 GLU A C 1
ATOM 604 O O . GLU A 1 76 ? -4.877 -2.670 6.936 1.00 97.12 76 GLU A O 1
ATOM 609 N N . LYS A 1 77 ? -5.822 -2.486 8.965 1.00 97.88 77 LYS A N 1
ATOM 610 C CA . LYS A 1 77 ? -4.655 -2.973 9.699 1.00 97.88 77 LYS A CA 1
ATOM 611 C C . LYS A 1 77 ? -4.297 -4.413 9.324 1.00 97.88 77 LYS A C 1
ATOM 613 O O . LYS A 1 77 ? -3.126 -4.716 9.097 1.00 97.88 77 LYS A O 1
ATOM 618 N N . ILE A 1 78 ? -5.294 -5.293 9.232 1.00 98.44 78 ILE A N 1
ATOM 619 C CA . ILE A 1 78 ? -5.113 -6.695 8.831 1.00 98.44 78 ILE A CA 1
ATOM 620 C C . ILE A 1 78 ? -4.550 -6.797 7.407 1.00 98.44 78 ILE A C 1
ATOM 622 O O . ILE A 1 78 ? -3.599 -7.551 7.164 1.00 98.44 78 ILE A O 1
ATOM 626 N N . ASN A 1 79 ? -5.123 -6.040 6.471 1.00 98.50 79 ASN A N 1
ATOM 627 C CA . ASN A 1 79 ? -4.713 -6.055 5.071 1.00 98.50 79 ASN A CA 1
ATOM 628 C C . ASN A 1 79 ? -3.311 -5.470 4.892 1.00 98.50 79 ASN A C 1
ATOM 630 O O . ASN A 1 79 ? -2.501 -6.074 4.189 1.00 98.50 79 ASN A O 1
ATOM 634 N N . LEU A 1 80 ? -2.989 -4.366 5.576 1.00 98.50 80 LEU A N 1
ATOM 635 C CA . LEU A 1 80 ? -1.653 -3.768 5.554 1.00 98.50 80 LEU A CA 1
ATOM 636 C C . LEU A 1 80 ? -0.594 -4.733 6.099 1.00 98.50 80 LEU A C 1
ATOM 638 O O . LEU A 1 80 ? 0.451 -4.901 5.478 1.00 98.50 80 LEU A O 1
ATOM 642 N N . ALA A 1 81 ? -0.871 -5.418 7.213 1.00 98.56 81 ALA A N 1
ATOM 643 C CA . ALA A 1 81 ? 0.063 -6.377 7.803 1.00 98.56 81 ALA A CA 1
ATOM 644 C C . ALA A 1 81 ? 0.292 -7.601 6.899 1.00 98.56 81 ALA A C 1
ATOM 646 O O . ALA A 1 81 ? 1.427 -8.048 6.717 1.00 98.56 81 ALA A O 1
ATOM 647 N N . SER A 1 82 ? -0.782 -8.114 6.290 1.00 98.50 82 SER A N 1
ATOM 648 C CA . SER A 1 82 ? -0.711 -9.236 5.345 1.00 98.50 82 SER A CA 1
ATOM 649 C C . SER A 1 82 ? 0.070 -8.848 4.084 1.00 98.50 82 SER A C 1
ATOM 651 O O . SER A 1 82 ? 0.929 -9.605 3.628 1.00 98.50 82 SER A O 1
ATOM 653 N N . PHE A 1 83 ? -0.176 -7.639 3.566 1.00 98.62 83 PHE A N 1
ATOM 654 C CA . PHE A 1 83 ? 0.543 -7.067 2.431 1.00 98.62 83 PHE A CA 1
ATOM 655 C C . PHE A 1 83 ? 2.031 -6.891 2.743 1.00 98.62 83 PHE A C 1
ATOM 657 O O . PHE A 1 83 ? 2.864 -7.370 1.977 1.00 98.62 83 PHE A O 1
ATOM 664 N N . ALA A 1 84 ? 2.368 -6.273 3.881 1.00 98.38 84 ALA A N 1
ATOM 665 C CA . ALA A 1 84 ? 3.745 -6.049 4.313 1.00 98.38 84 ALA A CA 1
ATOM 666 C C . ALA A 1 84 ? 4.536 -7.359 4.389 1.00 98.38 84 ALA A C 1
ATOM 668 O O . ALA A 1 84 ? 5.618 -7.465 3.815 1.00 98.38 84 ALA A O 1
ATOM 669 N N . HIS A 1 85 ? 3.965 -8.388 5.023 1.00 98.31 85 HIS A N 1
ATOM 670 C CA . HIS A 1 85 ? 4.614 -9.690 5.148 1.00 98.31 85 HIS A CA 1
ATOM 671 C C . HIS A 1 85 ? 4.896 -10.335 3.783 1.00 98.31 85 HIS A C 1
ATOM 673 O O . HIS A 1 85 ? 6.033 -10.718 3.495 1.00 98.31 85 HIS A O 1
ATOM 679 N N . LYS A 1 86 ? 3.871 -10.433 2.928 1.00 98.06 86 LYS A N 1
ATOM 680 C CA . LYS A 1 86 ? 3.974 -11.118 1.634 1.00 98.06 86 LYS A CA 1
ATOM 681 C C . LYS A 1 86 ? 4.833 -10.357 0.631 1.00 98.06 86 LYS A C 1
ATOM 683 O O . LYS A 1 86 ? 5.713 -10.951 0.012 1.00 98.06 86 LYS A O 1
ATOM 688 N N . ALA A 1 87 ? 4.656 -9.040 0.529 1.00 97.81 87 ALA A N 1
ATOM 689 C CA . ALA A 1 87 ? 5.467 -8.204 -0.349 1.00 97.81 87 ALA A CA 1
ATOM 690 C C . ALA A 1 87 ? 6.947 -8.195 0.069 1.00 97.81 87 ALA A C 1
ATOM 692 O O . ALA A 1 87 ? 7.811 -8.272 -0.798 1.00 97.81 87 ALA A O 1
ATOM 693 N N . TYR A 1 88 ? 7.263 -8.185 1.369 1.00 97.19 88 TYR A N 1
ATOM 694 C CA . TYR A 1 88 ? 8.652 -8.221 1.843 1.00 97.19 88 TYR A CA 1
ATOM 695 C C . TYR A 1 88 ? 9.361 -9.538 1.513 1.00 97.19 88 TYR A C 1
ATOM 697 O O . TYR A 1 88 ? 10.526 -9.536 1.105 1.00 97.19 88 TYR A O 1
ATOM 705 N N . LYS A 1 89 ? 8.651 -10.664 1.652 1.00 96.88 89 LYS A N 1
ATOM 706 C CA . LYS A 1 89 ? 9.142 -11.990 1.247 1.00 96.88 89 LYS A CA 1
ATOM 707 C C . LYS A 1 89 ? 9.102 -12.214 -0.271 1.00 96.88 89 LYS A C 1
ATOM 709 O O . LYS A 1 89 ? 9.637 -13.209 -0.748 1.00 96.88 89 LYS A O 1
ATOM 714 N N . LEU A 1 90 ? 8.513 -11.283 -1.027 1.00 97.00 90 LEU A N 1
ATOM 715 C CA . LEU A 1 90 ? 8.244 -11.397 -2.464 1.00 97.00 90 LEU A CA 1
ATOM 716 C C . LEU A 1 90 ? 7.402 -12.635 -2.823 1.00 97.00 90 LEU A C 1
ATOM 718 O O . LEU A 1 90 ? 7.506 -13.174 -3.926 1.00 97.00 90 LEU A O 1
ATOM 722 N N . GLU A 1 91 ? 6.573 -13.081 -1.883 1.00 96.69 91 GLU A N 1
ATOM 723 C CA . GLU A 1 91 ? 5.654 -14.204 -2.037 1.00 96.69 91 GLU A CA 1
ATOM 724 C C . GLU A 1 91 ? 4.284 -13.693 -2.474 1.00 96.69 91 GLU A C 1
ATOM 726 O O . GLU A 1 91 ? 3.823 -12.653 -2.002 1.00 96.69 91 GLU A O 1
ATOM 731 N N . ASP A 1 92 ? 3.612 -14.433 -3.359 1.00 96.50 92 ASP A N 1
ATOM 732 C CA . ASP A 1 92 ? 2.262 -14.103 -3.835 1.00 96.50 92 ASP A CA 1
ATOM 733 C C . ASP A 1 92 ? 2.137 -12.657 -4.360 1.00 96.50 92 ASP A C 1
ATOM 735 O O . ASP A 1 92 ? 1.077 -12.032 -4.280 1.00 96.50 92 ASP A O 1
ATOM 739 N N . LEU A 1 93 ? 3.220 -12.105 -4.926 1.00 97.06 93 LEU A N 1
ATOM 740 C CA . LEU A 1 93 ? 3.311 -10.685 -5.275 1.00 97.06 93 LEU A CA 1
ATOM 741 C C . LEU A 1 93 ? 2.222 -10.249 -6.269 1.00 97.06 93 LEU A C 1
ATOM 743 O O . LEU A 1 93 ? 1.693 -9.144 -6.166 1.00 97.06 93 LEU A O 1
ATOM 747 N N . LYS A 1 94 ? 1.816 -11.136 -7.187 1.00 97.19 94 LYS A N 1
ATOM 748 C CA . LYS A 1 94 ? 0.676 -10.903 -8.091 1.00 97.19 94 LYS A CA 1
ATOM 749 C C . LYS A 1 94 ? -0.633 -10.692 -7.323 1.00 97.19 94 LYS A C 1
ATOM 751 O O . LYS A 1 94 ? -1.397 -9.790 -7.661 1.00 97.19 94 LYS A O 1
ATOM 756 N N . THR A 1 95 ? -0.876 -11.475 -6.274 1.00 97.62 95 THR A N 1
ATOM 757 C CA . THR A 1 95 ? -2.037 -11.317 -5.386 1.00 97.62 95 THR A CA 1
ATOM 758 C C . THR A 1 95 ? -1.960 -9.990 -4.634 1.00 97.62 95 THR A C 1
ATOM 760 O O . THR A 1 95 ? -2.945 -9.256 -4.607 1.00 97.62 95 THR A O 1
ATOM 763 N N . CYS A 1 96 ? -0.784 -9.629 -4.107 1.00 98.31 96 CYS A N 1
ATOM 764 C CA . CYS A 1 96 ? -0.552 -8.332 -3.464 1.00 98.31 96 CYS A CA 1
ATOM 765 C C . CYS A 1 96 ? -0.828 -7.150 -4.410 1.00 98.31 96 CYS A C 1
ATOM 767 O O . CYS A 1 96 ? -1.507 -6.204 -4.024 1.00 98.31 96 CYS A O 1
ATOM 769 N N . ILE A 1 97 ? -0.362 -7.215 -5.663 1.00 97.94 97 ILE A N 1
ATOM 770 C CA . ILE A 1 97 ? -0.603 -6.182 -6.685 1.00 97.94 97 ILE A CA 1
ATOM 771 C C . ILE A 1 97 ? -2.094 -6.050 -6.999 1.00 97.94 97 ILE A C 1
ATOM 773 O O . ILE A 1 97 ? -2.608 -4.935 -7.072 1.00 97.94 97 ILE A O 1
ATOM 777 N N . ASN A 1 98 ? -2.798 -7.168 -7.174 1.00 97.06 98 ASN A N 1
ATOM 778 C CA . ASN A 1 98 ? -4.226 -7.149 -7.490 1.00 97.06 98 ASN A CA 1
ATOM 779 C C . ASN A 1 98 ? -5.068 -6.612 -6.323 1.00 97.06 98 ASN A C 1
ATOM 781 O O . ASN A 1 98 ? -6.086 -5.966 -6.544 1.00 97.06 98 ASN A O 1
ATOM 785 N N . ALA A 1 99 ? -4.640 -6.853 -5.084 1.00 97.44 99 ALA A N 1
ATOM 786 C CA . ALA A 1 99 ? -5.333 -6.379 -3.891 1.00 97.44 99 ALA A CA 1
ATOM 787 C C . ALA A 1 99 ? -4.950 -4.949 -3.480 1.00 97.44 99 ALA A C 1
ATOM 789 O O . ALA A 1 99 ? -5.653 -4.350 -2.668 1.00 97.44 99 ALA A O 1
ATOM 790 N N . PHE A 1 100 ? -3.862 -4.385 -4.017 1.00 97.69 100 PHE A N 1
ATOM 791 C CA . PHE A 1 100 ? -3.275 -3.144 -3.507 1.00 97.69 100 PHE A CA 1
ATOM 792 C C . PHE A 1 100 ? -4.294 -2.002 -3.417 1.00 97.69 100 PHE A C 1
ATOM 794 O O . PHE A 1 100 ? -4.531 -1.469 -2.339 1.00 97.69 100 PHE A O 1
ATOM 801 N N . PHE A 1 101 ? -4.978 -1.677 -4.513 1.00 95.75 101 PHE A N 1
ATOM 802 C CA . PHE A 1 101 ? -5.947 -0.577 -4.520 1.00 95.75 101 PHE A CA 1
ATOM 803 C C . PHE A 1 101 ? -7.364 -0.968 -4.096 1.00 95.75 101 PHE A C 1
ATOM 805 O O . PHE A 1 101 ? -8.172 -0.079 -3.855 1.00 95.75 101 PHE A O 1
ATOM 812 N N . VAL A 1 102 ? -7.680 -2.263 -4.019 1.00 95.44 102 VAL A N 1
ATOM 813 C CA . VAL A 1 102 ? -9.025 -2.745 -3.649 1.00 95.44 102 VAL A CA 1
ATOM 814 C C . VAL A 1 102 ? -9.139 -3.023 -2.155 1.00 95.44 102 VAL A C 1
ATOM 816 O O . VAL A 1 102 ? -10.221 -2.891 -1.593 1.00 95.44 102 VAL A O 1
ATOM 819 N N . SER A 1 103 ? -8.035 -3.394 -1.505 1.00 95.81 103 SER A N 1
ATOM 820 C CA . SER A 1 103 ? -8.044 -3.903 -0.130 1.00 95.81 103 SER A CA 1
ATOM 821 C C . SER A 1 103 ? -6.985 -3.272 0.775 1.00 95.81 103 SER A C 1
ATOM 823 O O . SER A 1 103 ? -7.224 -3.168 1.974 1.00 95.81 103 SER A O 1
ATOM 825 N N . VAL A 1 104 ? -5.820 -2.873 0.248 1.00 96.50 104 VAL A N 1
ATOM 826 C CA . VAL A 1 104 ? -4.714 -2.327 1.068 1.00 96.50 104 VAL A CA 1
ATOM 827 C C . VAL A 1 104 ? -4.784 -0.797 1.165 1.00 96.50 104 VAL A C 1
ATOM 829 O O . VAL A 1 104 ? -4.633 -0.235 2.246 1.00 96.50 104 VAL A O 1
ATOM 832 N N . SER A 1 105 ? -5.079 -0.128 0.048 1.00 93.75 105 SER A N 1
ATOM 833 C CA . SER A 1 105 ? -5.272 1.325 -0.079 1.00 93.75 105 SER A CA 1
ATOM 834 C C . SER A 1 105 ? -6.680 1.644 -0.609 1.00 93.75 105 SER A C 1
ATOM 836 O O . SER A 1 105 ? -6.871 2.349 -1.599 1.00 93.75 105 SER A O 1
ATOM 838 N N . SER A 1 106 ? -7.701 1.041 0.005 1.00 88.94 106 SER A N 1
ATOM 839 C CA . SER A 1 106 ? -9.092 1.148 -0.460 1.00 88.94 106 SER A CA 1
ATOM 840 C C . SER A 1 106 ? -9.822 2.399 0.029 1.00 88.94 106 SER A C 1
ATOM 842 O O . SER A 1 106 ? -10.778 2.831 -0.609 1.00 88.94 106 SER A O 1
ATOM 844 N N . SER A 1 107 ? -9.411 2.969 1.164 1.00 83.12 107 SER A N 1
ATOM 845 C CA . SER A 1 107 ? -10.116 4.070 1.840 1.00 83.12 107 SER A CA 1
ATOM 846 C C . SER A 1 107 ? -9.675 5.468 1.406 1.00 83.12 107 SER A C 1
ATOM 848 O O . SER A 1 107 ? -10.322 6.458 1.755 1.00 83.12 107 SER A O 1
ATOM 850 N N . ALA A 1 108 ? -8.600 5.577 0.625 1.00 81.06 108 ALA A N 1
ATOM 851 C CA . ALA A 1 108 ? -8.106 6.857 0.142 1.00 81.06 108 ALA A CA 1
ATOM 852 C C . ALA A 1 108 ? -9.080 7.465 -0.884 1.00 81.06 108 ALA A C 1
ATOM 854 O O . ALA A 1 108 ? -9.377 6.865 -1.913 1.00 81.06 108 ALA A O 1
ATOM 855 N N . THR A 1 109 ? -9.561 8.683 -0.622 1.00 76.94 109 THR A N 1
ATOM 856 C CA . THR A 1 109 ? -10.381 9.454 -1.580 1.00 76.94 109 THR A CA 1
ATOM 857 C C . THR A 1 109 ? -9.551 9.999 -2.741 1.00 76.94 109 THR A C 1
ATOM 859 O O . THR A 1 109 ? -10.055 10.195 -3.847 1.00 76.94 109 THR A O 1
ATOM 862 N N . THR A 1 110 ? -8.269 10.245 -2.478 1.00 82.19 110 THR A N 1
ATOM 863 C CA . THR A 1 110 ? -7.235 10.596 -3.447 1.00 82.19 110 THR A CA 1
ATOM 864 C C . THR A 1 110 ? -5.997 9.789 -3.118 1.00 82.19 110 THR A C 1
ATOM 866 O O . THR A 1 110 ? -5.603 9.734 -1.954 1.00 82.19 110 THR A O 1
ATOM 869 N N . ARG A 1 111 ? -5.365 9.205 -4.130 1.00 87.12 111 ARG A N 1
ATOM 870 C CA . ARG A 1 111 ? -4.163 8.391 -3.951 1.00 87.12 111 ARG A CA 1
ATOM 871 C C . ARG A 1 111 ? -2.929 9.271 -3.975 1.00 87.12 111 ARG A C 1
ATOM 873 O O . ARG A 1 111 ? -2.769 10.102 -4.884 1.00 87.12 111 ARG A O 1
ATOM 880 N N . ASP A 1 112 ? -2.054 9.048 -3.008 1.00 89.81 112 ASP A N 1
ATOM 881 C CA . ASP A 1 112 ? -0.820 9.807 -2.867 1.00 89.81 112 ASP A CA 1
ATOM 882 C C . ASP A 1 112 ? 0.123 9.524 -4.060 1.00 89.81 112 ASP A C 1
ATOM 884 O O . ASP A 1 112 ? 0.170 8.390 -4.556 1.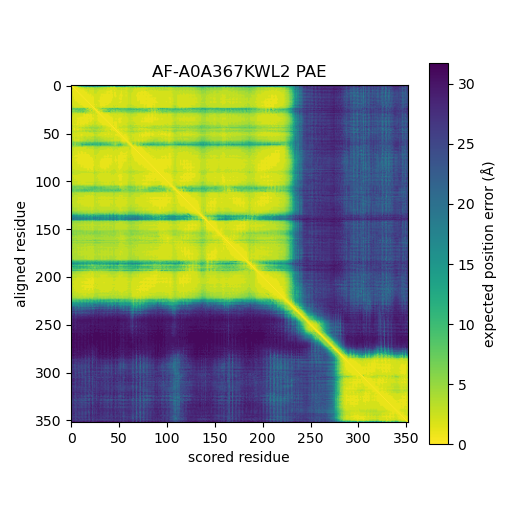00 89.81 112 ASP A O 1
ATOM 888 N N . PRO A 1 113 ? 0.860 10.520 -4.595 1.00 92.25 113 PRO A N 1
ATOM 889 C CA . PRO A 1 113 ? 1.851 10.287 -5.647 1.00 92.25 113 PRO A CA 1
ATOM 890 C C . PRO A 1 113 ? 2.850 9.165 -5.325 1.00 92.25 113 PRO A C 1
ATOM 892 O O . PRO A 1 113 ? 3.222 8.412 -6.230 1.00 92.25 113 PRO A O 1
ATOM 895 N N . PHE A 1 114 ? 3.237 9.020 -4.057 1.00 93.38 114 PHE A N 1
ATOM 896 C CA . PHE A 1 114 ? 4.086 7.942 -3.569 1.00 93.38 114 PHE A CA 1
ATOM 897 C C . PHE A 1 114 ? 3.441 6.570 -3.789 1.00 93.38 114 PHE A C 1
ATOM 899 O O . PHE A 1 114 ? 4.085 5.693 -4.357 1.00 93.38 114 PHE A O 1
ATOM 906 N N . GLU A 1 115 ? 2.157 6.385 -3.459 1.00 95.31 115 GLU A N 1
ATOM 907 C CA . GLU A 1 115 ? 1.444 5.113 -3.673 1.00 95.31 115 GLU A CA 1
ATOM 908 C C . GLU A 1 115 ? 1.387 4.720 -5.151 1.00 95.31 115 GLU A C 1
ATOM 910 O O . GLU A 1 115 ? 1.527 3.548 -5.506 1.00 95.31 115 GLU A O 1
ATOM 915 N N . LYS A 1 116 ? 1.203 5.707 -6.038 1.00 94.75 116 LYS A N 1
ATOM 916 C CA . LYS A 1 116 ? 1.186 5.489 -7.494 1.00 94.75 116 LYS A CA 1
ATOM 917 C C . LYS A 1 116 ? 2.556 5.019 -7.984 1.00 94.75 116 LYS A C 1
ATOM 919 O O . LYS A 1 116 ? 2.630 4.087 -8.787 1.00 94.75 116 LYS A O 1
ATOM 924 N N . GLY A 1 117 ? 3.626 5.644 -7.489 1.00 95.75 117 GLY A N 1
ATOM 925 C CA . GLY A 1 117 ? 5.004 5.233 -7.762 1.00 95.75 117 GLY A CA 1
ATOM 926 C C . GLY A 1 117 ? 5.303 3.836 -7.220 1.00 95.75 117 GLY A C 1
ATOM 927 O O . GLY A 1 117 ? 5.782 2.979 -7.961 1.00 95.75 117 GLY A O 1
ATOM 928 N N . PHE A 1 118 ? 4.930 3.578 -5.967 1.00 97.12 118 PHE A N 1
ATOM 929 C CA . PHE A 1 118 ? 5.109 2.295 -5.296 1.00 97.12 118 PHE A CA 1
ATOM 930 C C . PHE A 1 118 ? 4.394 1.150 -6.021 1.00 97.12 118 PHE A C 1
ATOM 932 O O . PHE A 1 118 ? 4.973 0.083 -6.219 1.00 97.12 118 PHE A O 1
ATOM 939 N N . TYR A 1 119 ? 3.179 1.385 -6.521 1.00 97.75 119 TYR A N 1
ATOM 940 C CA . TYR A 1 119 ? 2.465 0.411 -7.346 1.00 97.75 119 TYR A CA 1
ATOM 941 C C . TYR A 1 119 ? 3.212 0.056 -8.641 1.00 97.75 119 TYR A C 1
ATOM 943 O O . TYR A 1 119 ? 3.258 -1.110 -9.045 1.00 97.75 119 TYR A O 1
ATOM 951 N N . GLY A 1 120 ? 3.835 1.050 -9.281 1.00 96.88 120 GLY A N 1
ATOM 952 C CA . GLY A 1 120 ? 4.726 0.829 -10.419 1.00 96.88 120 GLY A CA 1
ATOM 953 C C . GLY A 1 120 ? 5.922 -0.051 -10.049 1.00 96.88 120 GLY A C 1
ATOM 954 O O . GLY A 1 120 ? 6.224 -1.001 -10.773 1.00 96.88 120 GLY A O 1
ATOM 955 N N . THR A 1 121 ? 6.550 0.211 -8.899 1.00 97.25 121 THR A N 1
ATOM 956 C CA . THR A 1 121 ? 7.663 -0.592 -8.369 1.00 97.25 121 THR A CA 1
ATOM 957 C C . THR A 1 121 ? 7.248 -2.038 -8.103 1.00 97.25 121 THR A C 1
ATOM 959 O O . THR A 1 121 ? 7.936 -2.943 -8.565 1.00 97.25 121 THR A O 1
ATOM 962 N N . LEU A 1 122 ? 6.090 -2.285 -7.473 1.00 97.88 122 LEU A N 1
ATOM 963 C CA . LEU A 1 122 ? 5.560 -3.643 -7.273 1.00 97.88 122 LEU A CA 1
ATOM 964 C C . LEU A 1 122 ? 5.467 -4.415 -8.598 1.00 97.88 122 LEU A C 1
ATOM 966 O O . LEU A 1 122 ? 5.934 -5.552 -8.697 1.00 97.88 122 LEU A O 1
ATOM 970 N N . ARG A 1 123 ? 4.901 -3.790 -9.640 1.00 97.69 123 ARG A N 1
ATOM 971 C CA . ARG A 1 123 ? 4.777 -4.411 -10.970 1.00 97.69 123 ARG A CA 1
ATOM 972 C C . ARG A 1 123 ? 6.129 -4.642 -11.643 1.00 97.69 123 ARG A C 1
ATOM 974 O O . ARG A 1 123 ? 6.313 -5.683 -12.270 1.00 97.69 123 ARG A O 1
ATOM 981 N N . LEU A 1 124 ? 7.079 -3.716 -11.500 1.00 97.12 124 LEU A N 1
ATOM 982 C CA . LEU A 1 124 ? 8.448 -3.904 -11.991 1.00 97.12 124 LEU A CA 1
ATOM 983 C C . LEU A 1 124 ? 9.136 -5.080 -11.292 1.00 97.12 124 LEU A C 1
ATOM 985 O O . LEU A 1 124 ? 9.776 -5.887 -11.960 1.00 97.12 124 LEU A O 1
ATOM 989 N N . THR A 1 125 ? 8.977 -5.226 -9.977 1.00 96.50 125 THR A N 1
ATOM 990 C CA . THR A 1 125 ? 9.540 -6.360 -9.233 1.00 96.50 125 THR A CA 1
ATOM 991 C C . THR A 1 125 ? 8.918 -7.687 -9.660 1.00 96.50 125 THR A C 1
ATOM 993 O O . THR A 1 125 ? 9.660 -8.645 -9.878 1.00 96.50 125 THR A O 1
ATOM 996 N N . LEU A 1 126 ? 7.596 -7.743 -9.875 1.00 96.31 126 LEU A N 1
ATOM 997 C CA . LEU A 1 126 ? 6.929 -8.937 -10.412 1.00 96.31 126 LEU A CA 1
ATOM 998 C C . LEU A 1 126 ? 7.433 -9.292 -11.820 1.00 96.31 126 LEU A C 1
ATOM 1000 O O . LEU A 1 126 ? 7.695 -10.463 -12.106 1.00 96.31 126 LEU A O 1
ATOM 1004 N N . LEU A 1 127 ? 7.613 -8.294 -12.691 1.00 95.94 127 LEU A N 1
ATOM 1005 C CA . LEU A 1 127 ? 8.215 -8.499 -14.009 1.00 95.94 127 LEU A CA 1
ATOM 1006 C C . LEU A 1 127 ? 9.629 -9.077 -13.869 1.00 95.94 127 LEU A C 1
ATOM 1008 O O . LEU A 1 127 ? 9.947 -10.073 -14.511 1.00 95.94 127 LEU A O 1
ATOM 1012 N N . GLY A 1 128 ? 10.458 -8.499 -12.997 1.00 94.12 128 GLY A N 1
ATOM 1013 C CA . GLY A 1 128 ? 11.807 -8.993 -12.724 1.00 94.12 128 GLY A CA 1
ATOM 1014 C C . GLY A 1 128 ? 11.820 -10.448 -12.242 1.00 94.12 128 GLY A C 1
ATOM 1015 O O . GLY A 1 128 ? 12.623 -11.242 -12.730 1.00 94.12 128 GLY A O 1
ATOM 1016 N N . GLN A 1 129 ? 10.912 -10.826 -11.332 1.00 93.00 129 GLN A N 1
ATOM 1017 C CA . GLN A 1 129 ? 10.744 -12.221 -10.897 1.00 93.00 129 GLN A CA 1
ATOM 1018 C C . GLN A 1 129 ? 10.378 -13.133 -12.071 1.00 93.00 129 GLN A C 1
ATOM 1020 O O . GLN A 1 129 ? 11.060 -14.128 -12.304 1.00 93.00 129 GLN A O 1
ATOM 1025 N N . THR A 1 130 ? 9.378 -12.738 -12.861 1.00 92.81 130 THR A N 1
ATOM 1026 C CA . THR A 1 130 ? 8.908 -13.500 -14.028 1.00 92.81 130 THR A CA 1
ATOM 1027 C C . THR A 1 130 ? 10.037 -13.740 -15.034 1.00 92.81 130 THR A C 1
ATOM 1029 O O . THR A 1 130 ? 10.195 -14.847 -15.548 1.00 92.81 130 THR A O 1
ATOM 1032 N N . LEU A 1 131 ? 10.861 -12.721 -15.302 1.00 91.44 131 LEU A N 1
ATOM 1033 C CA . LEU A 1 131 ? 11.992 -12.834 -16.223 1.00 91.44 131 LEU A CA 1
ATOM 1034 C C . LEU A 1 131 ? 13.082 -13.769 -15.689 1.00 91.44 131 LEU A C 1
ATOM 1036 O O . LEU A 1 131 ? 13.544 -14.636 -16.428 1.00 91.44 131 LEU A O 1
ATOM 1040 N N . ARG A 1 132 ? 13.453 -13.646 -14.408 1.00 89.38 132 ARG A N 1
ATOM 1041 C CA . ARG A 1 132 ? 14.439 -14.534 -13.766 1.00 89.38 132 ARG A CA 1
ATOM 1042 C C . ARG A 1 132 ? 13.981 -15.991 -13.757 1.00 89.38 132 ARG A C 1
ATOM 1044 O O . ARG A 1 132 ? 14.784 -16.882 -14.021 1.00 89.38 132 ARG A O 1
ATOM 1051 N N . GLU A 1 133 ? 12.697 -16.231 -13.507 1.00 88.62 133 GLU A N 1
ATOM 1052 C CA . GLU A 1 133 ? 12.112 -17.570 -13.581 1.00 88.62 133 GLU A CA 1
ATOM 1053 C C . GLU A 1 133 ? 12.203 -18.130 -15.004 1.00 88.62 133 GLU A C 1
ATOM 1055 O O . GLU A 1 133 ? 12.687 -19.245 -15.197 1.00 88.62 133 GLU A O 1
ATOM 1060 N N . CYS A 1 134 ? 11.827 -17.353 -16.022 1.00 86.25 134 CYS A N 1
ATOM 1061 C CA . CYS A 1 134 ? 11.884 -17.802 -17.416 1.00 86.25 134 CYS A CA 1
ATOM 1062 C C . CYS A 1 134 ? 13.306 -18.158 -17.868 1.00 86.25 134 CYS A C 1
ATOM 1064 O O . CYS A 1 134 ? 13.485 -19.187 -18.523 1.00 86.25 134 CYS A O 1
ATOM 1066 N N . SER A 1 135 ? 14.313 -17.383 -17.450 1.00 84.00 135 SER A N 1
ATOM 1067 C CA . SER A 1 135 ? 15.725 -17.674 -17.733 1.00 84.00 135 SER A CA 1
ATOM 1068 C C . SER A 1 135 ? 16.214 -18.989 -17.118 1.00 84.00 135 SER A C 1
ATOM 1070 O O . SER A 1 135 ? 17.164 -19.577 -17.624 1.00 84.00 135 SER A O 1
ATOM 1072 N N . SER A 1 136 ? 15.579 -19.480 -16.048 1.00 82.00 136 SER A N 1
ATOM 1073 C CA . SER A 1 136 ? 16.001 -20.720 -15.379 1.00 82.00 136 SER A CA 1
ATOM 1074 C C . SER A 1 136 ? 15.457 -22.003 -16.021 1.00 82.00 136 SER A C 1
ATOM 1076 O O . SER A 1 136 ? 16.024 -23.072 -15.807 1.00 82.00 136 SER A O 1
ATOM 1078 N N . TYR A 1 137 ? 14.389 -21.917 -16.825 1.00 76.12 137 TYR A N 1
ATOM 1079 C CA . TYR A 1 137 ? 13.695 -23.089 -17.383 1.00 76.12 137 TYR A CA 1
ATOM 1080 C C . TYR A 1 137 ? 13.975 -23.370 -18.867 1.00 76.12 137 TYR A C 1
ATOM 1082 O O . TYR A 1 137 ? 13.297 -24.222 -19.441 1.00 76.12 137 TYR A O 1
ATOM 1090 N N . ASP A 1 138 ? 14.923 -22.665 -19.496 1.00 75.38 138 ASP A N 1
ATOM 1091 C CA . ASP A 1 138 ? 15.263 -22.796 -20.930 1.00 75.38 138 ASP A CA 1
ATOM 1092 C C . ASP A 1 138 ? 14.023 -22.712 -21.855 1.00 75.38 138 ASP A C 1
ATOM 1094 O O . ASP A 1 138 ? 13.959 -23.275 -22.950 1.00 75.38 138 ASP A O 1
ATOM 1098 N N . LYS A 1 139 ? 12.970 -22.030 -21.378 1.00 73.56 139 LYS A N 1
ATOM 1099 C CA . LYS A 1 139 ? 11.728 -21.839 -22.122 1.00 73.56 139 LYS A CA 1
ATOM 1100 C C . LYS A 1 139 ? 11.907 -20.645 -23.054 1.00 73.56 139 LYS A C 1
ATOM 1102 O O . LYS A 1 139 ? 12.336 -19.589 -22.589 1.00 73.56 139 LYS A O 1
ATOM 1107 N N . PRO A 1 140 ? 11.511 -20.751 -24.335 1.00 70.62 140 PRO A N 1
ATOM 1108 C CA . PRO A 1 140 ? 11.464 -19.601 -25.225 1.00 70.62 140 PRO A CA 1
ATOM 1109 C C . PRO A 1 140 ? 10.368 -18.658 -24.723 1.00 70.62 140 PRO A C 1
ATOM 1111 O O . PRO A 1 140 ? 9.190 -18.844 -25.021 1.00 70.62 140 PRO A O 1
ATOM 1114 N N . TYR A 1 141 ? 10.746 -17.682 -23.901 1.00 75.44 141 TYR A N 1
ATOM 1115 C CA . TYR A 1 141 ? 9.824 -16.692 -23.367 1.00 75.44 141 TYR A CA 1
ATOM 1116 C C . TYR A 1 141 ? 10.066 -15.345 -24.033 1.00 75.44 141 TYR A C 1
ATOM 1118 O O . TYR A 1 141 ? 11.188 -14.843 -24.089 1.00 75.44 141 TYR A O 1
ATOM 1126 N N . SER A 1 142 ? 9.002 -14.755 -24.569 1.00 89.56 142 SER A N 1
ATOM 1127 C CA . SER A 1 142 ? 9.070 -13.452 -25.217 1.00 89.56 142 SER A CA 1
ATOM 1128 C C . SER A 1 142 ? 9.122 -12.358 -24.151 1.00 89.56 142 SER A C 1
ATOM 1130 O O . SER A 1 142 ? 8.135 -12.103 -23.463 1.00 89.56 142 SER A O 1
ATOM 1132 N N . LEU A 1 143 ? 10.253 -11.652 -24.045 1.00 90.62 143 LEU A N 1
ATOM 1133 C CA . LEU A 1 143 ? 10.408 -10.483 -23.163 1.00 90.62 143 LEU A CA 1
ATOM 1134 C C . LEU A 1 143 ? 9.282 -9.454 -23.375 1.00 90.62 143 LEU A C 1
ATOM 1136 O O . LEU A 1 143 ? 8.778 -8.850 -22.430 1.00 90.62 143 LEU A O 1
ATOM 1140 N N . LYS A 1 144 ? 8.829 -9.305 -24.622 1.00 93.00 144 LYS A N 1
ATOM 1141 C CA . LYS A 1 144 ? 7.687 -8.457 -24.966 1.00 93.00 144 LYS A CA 1
ATOM 1142 C C . LYS A 1 144 ? 6.393 -8.938 -24.303 1.00 93.00 144 LYS A C 1
ATOM 1144 O O . LYS A 1 144 ? 5.655 -8.113 -23.779 1.00 93.00 144 LYS A O 1
ATOM 1149 N N . GLU A 1 145 ? 6.111 -10.237 -24.319 1.00 93.38 145 GLU A N 1
ATOM 1150 C CA . GLU A 1 145 ? 4.912 -10.798 -23.678 1.00 93.38 145 GLU A CA 1
ATOM 1151 C C . GLU A 1 145 ? 4.968 -10.637 -22.156 1.00 93.38 145 GLU A C 1
ATOM 1153 O O . GLU A 1 145 ? 3.975 -10.228 -21.563 1.00 93.38 145 GLU A O 1
ATOM 1158 N N . ALA A 1 146 ? 6.143 -10.829 -21.545 1.00 93.44 146 ALA A N 1
ATOM 1159 C CA . ALA A 1 146 ? 6.369 -10.586 -20.118 1.00 93.44 146 ALA A CA 1
ATOM 1160 C C . ALA A 1 146 ? 5.978 -9.158 -19.699 1.00 93.44 146 ALA A C 1
ATOM 1162 O O . ALA A 1 146 ? 5.265 -8.949 -18.714 1.00 93.44 146 ALA A O 1
ATOM 1163 N N . ILE A 1 147 ? 6.441 -8.172 -20.477 1.00 95.44 147 ILE A N 1
ATOM 1164 C CA . ILE A 1 147 ? 6.160 -6.752 -20.245 1.00 95.44 147 ILE A CA 1
ATOM 1165 C C . ILE A 1 147 ? 4.662 -6.476 -20.395 1.00 95.44 147 ILE A C 1
ATOM 1167 O O . ILE A 1 147 ? 4.091 -5.769 -19.567 1.00 95.44 147 ILE A O 1
ATOM 1171 N N . LEU A 1 148 ? 4.019 -7.033 -21.424 1.00 95.06 148 LEU A N 1
ATOM 1172 C CA . LEU A 1 148 ? 2.591 -6.830 -21.674 1.00 95.06 148 LEU A CA 1
ATOM 1173 C C . LEU A 1 148 ? 1.698 -7.497 -20.615 1.00 95.06 148 LEU A C 1
ATOM 1175 O O . LEU A 1 148 ? 0.656 -6.935 -20.292 1.00 95.06 148 LEU A O 1
ATOM 1179 N N . ASP A 1 149 ? 2.094 -8.642 -20.053 1.00 93.75 149 ASP A N 1
ATOM 1180 C CA . ASP A 1 149 ? 1.368 -9.276 -18.940 1.00 93.75 149 ASP A CA 1
ATOM 1181 C C . ASP A 1 149 ? 1.533 -8.482 -17.633 1.00 93.75 149 ASP A C 1
ATOM 1183 O O . ASP A 1 149 ? 0.572 -8.246 -16.899 1.00 93.75 149 ASP A O 1
ATOM 1187 N N . SER A 1 150 ? 2.748 -7.987 -17.372 1.00 95.31 150 SER A N 1
ATOM 1188 C CA . SER A 1 150 ? 3.056 -7.215 -16.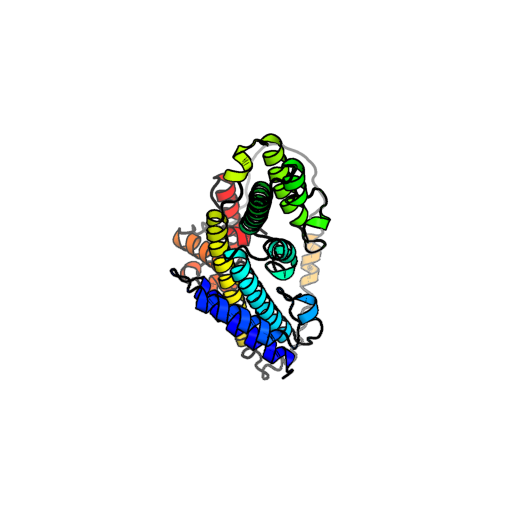159 1.00 95.31 150 SER A CA 1
ATOM 1189 C C . SER A 1 150 ? 2.499 -5.792 -16.190 1.00 95.31 150 SER A C 1
ATOM 1191 O O . SER A 1 150 ? 2.216 -5.215 -15.140 1.00 95.31 150 SER A O 1
ATOM 1193 N N . PHE A 1 151 ? 2.316 -5.218 -17.377 1.00 96.81 151 PHE A N 1
ATOM 1194 C CA . PHE A 1 151 ? 1.738 -3.895 -17.592 1.00 96.81 151 PHE A CA 1
ATOM 1195 C C . PHE A 1 151 ? 0.686 -3.993 -18.693 1.00 96.81 151 PHE A C 1
ATOM 1197 O O . PHE A 1 151 ? 0.970 -3.647 -19.832 1.00 96.81 151 PHE A O 1
ATOM 1204 N N . PRO A 1 152 ? -0.523 -4.482 -18.407 1.00 95.75 152 PRO A N 1
ATOM 1205 C CA . PRO A 1 152 ? -1.537 -4.669 -19.432 1.00 95.75 152 PRO A CA 1
ATOM 1206 C C . PRO A 1 152 ? -2.044 -3.345 -20.006 1.00 95.75 152 PRO A C 1
ATOM 1208 O O . PRO A 1 152 ? -2.100 -2.327 -19.320 1.00 95.75 152 PRO A O 1
ATOM 1211 N N . SER A 1 153 ? -2.483 -3.355 -21.265 1.00 93.69 153 SER A N 1
ATOM 1212 C CA . SER A 1 153 ? -3.168 -2.199 -21.866 1.00 93.69 153 SER A CA 1
ATOM 1213 C C . SER A 1 153 ? -4.652 -2.124 -21.498 1.00 93.69 153 SER A C 1
ATOM 1215 O O . SER A 1 153 ? -5.280 -1.089 -21.697 1.00 93.69 153 SER A O 1
ATOM 1217 N N . ASN A 1 154 ? -5.228 -3.212 -20.977 1.00 93.06 154 ASN A N 1
ATOM 1218 C CA . ASN A 1 154 ? -6.624 -3.259 -20.559 1.00 93.06 154 ASN A CA 1
ATOM 1219 C C . ASN A 1 154 ? -6.761 -2.799 -19.091 1.00 93.06 154 ASN A C 1
ATOM 1221 O O . ASN A 1 154 ? -6.261 -3.496 -18.204 1.00 93.06 154 ASN A O 1
ATOM 1225 N N . PRO A 1 155 ? -7.497 -1.705 -18.804 1.00 87.62 155 PRO A N 1
ATOM 1226 C CA . PRO A 1 155 ? -7.693 -1.201 -17.442 1.00 87.62 155 PRO A CA 1
ATOM 1227 C C . PRO A 1 155 ? -8.249 -2.252 -16.471 1.00 87.62 155 PRO A C 1
ATOM 1229 O O . PRO A 1 155 ? -7.897 -2.267 -15.294 1.00 87.62 155 PRO A O 1
ATOM 1232 N N . ARG A 1 156 ? -9.085 -3.180 -16.960 1.00 89.94 156 ARG A N 1
ATOM 1233 C CA . ARG A 1 156 ? -9.719 -4.219 -16.127 1.00 89.94 156 ARG A CA 1
ATOM 1234 C C . ARG A 1 156 ? -8.722 -5.210 -15.524 1.00 89.94 156 ARG A C 1
ATOM 1236 O O . ARG A 1 156 ? -9.061 -5.899 -14.573 1.00 89.94 156 ARG A O 1
ATOM 1243 N N . GLN A 1 157 ? -7.506 -5.284 -16.061 1.00 91.94 157 GLN A N 1
ATOM 1244 C CA . GLN A 1 157 ? -6.453 -6.169 -15.560 1.00 91.94 157 GLN A CA 1
ATOM 1245 C C . GLN A 1 157 ? -5.632 -5.539 -14.419 1.00 91.94 157 GLN A C 1
ATOM 1247 O O . GLN A 1 157 ? -4.706 -6.170 -13.909 1.00 91.94 157 GLN A O 1
ATOM 1252 N N . TYR A 1 158 ? -5.955 -4.307 -14.003 1.00 91.31 158 TYR A N 1
ATOM 1253 C CA . TYR A 1 158 ? -5.288 -3.638 -12.884 1.00 91.31 158 TYR A CA 1
ATOM 1254 C C . TYR A 1 158 ? -5.995 -3.780 -11.536 1.00 91.31 158 TYR A C 1
ATOM 1256 O O . TYR A 1 158 ? -5.391 -3.418 -10.529 1.00 91.31 158 TYR A O 1
ATOM 1264 N N . PHE A 1 159 ? -7.217 -4.326 -11.506 1.00 93.81 159 PHE A N 1
ATOM 1265 C CA . PHE A 1 159 ? -8.006 -4.491 -10.279 1.00 93.81 159 PHE A CA 1
ATOM 1266 C C . PHE A 1 159 ? -8.116 -3.170 -9.501 1.00 93.81 159 PHE A C 1
ATOM 1268 O O . PHE A 1 159 ? -7.668 -3.044 -8.369 1.00 93.81 159 PHE A O 1
ATOM 1275 N N . PHE A 1 160 ? -8.657 -2.136 -10.140 1.00 93.94 160 PHE A N 1
ATOM 1276 C CA . PHE A 1 160 ? -8.929 -0.870 -9.466 1.00 93.94 160 PHE A CA 1
ATOM 1277 C C . PHE A 1 160 ? -10.344 -0.842 -8.890 1.00 93.94 160 PHE A C 1
ATOM 1279 O O . PHE A 1 160 ? -11.244 -1.482 -9.422 1.00 93.94 160 PHE A O 1
ATOM 1286 N N . VAL A 1 161 ? -10.545 -0.037 -7.844 1.00 92.12 161 VAL A N 1
ATOM 1287 C CA . VAL A 1 161 ? -11.886 0.331 -7.368 1.00 92.12 161 VAL A CA 1
ATOM 1288 C C . VAL A 1 161 ? -12.618 1.094 -8.471 1.00 92.12 161 VAL A C 1
ATOM 1290 O O . VAL A 1 161 ? -12.086 2.072 -9.011 1.00 92.12 161 VAL A O 1
ATOM 1293 N N . ASP A 1 162 ? -13.829 0.650 -8.803 1.00 91.31 162 ASP A N 1
ATOM 1294 C CA . ASP A 1 162 ? -14.644 1.248 -9.858 1.00 91.31 162 ASP A CA 1
ATOM 1295 C C . ASP A 1 162 ? -14.923 2.733 -9.584 1.00 91.31 162 ASP A C 1
ATOM 1297 O O . ASP A 1 162 ? -15.274 3.136 -8.478 1.00 91.31 162 ASP A O 1
ATOM 1301 N N . GLY A 1 163 ? -14.753 3.568 -10.613 1.00 90.38 163 GLY A N 1
ATOM 1302 C CA . GLY A 1 163 ? -15.047 5.004 -10.544 1.00 90.38 163 GLY A CA 1
ATOM 1303 C C . GLY A 1 163 ? -14.044 5.861 -9.760 1.00 90.38 163 GLY A C 1
ATOM 1304 O O . GLY A 1 163 ? -14.247 7.070 -9.662 1.00 90.38 163 GLY A O 1
ATOM 1305 N N . HIS A 1 164 ? -12.958 5.289 -9.230 1.00 92.75 164 HIS A N 1
ATOM 1306 C CA . HIS A 1 164 ? -11.950 6.069 -8.511 1.00 92.75 164 HIS A CA 1
ATOM 1307 C C . HIS A 1 164 ? -11.234 7.066 -9.447 1.00 92.75 164 HIS A C 1
ATOM 1309 O O . HIS A 1 164 ? -10.726 6.698 -10.509 1.00 92.75 164 HIS A O 1
ATOM 1315 N N . THR A 1 165 ? -11.151 8.331 -9.028 1.00 92.50 165 THR A N 1
ATOM 1316 C CA . THR A 1 165 ? -10.688 9.474 -9.845 1.00 92.50 165 THR A CA 1
ATOM 1317 C C . THR A 1 165 ? -9.245 9.342 -10.340 1.00 92.50 165 THR A C 1
ATOM 1319 O O . THR A 1 165 ? -8.910 9.821 -11.419 1.00 92.50 165 THR A O 1
ATOM 1322 N N . ASP A 1 166 ? -8.386 8.664 -9.578 1.00 93.19 166 ASP A N 1
ATOM 1323 C CA . ASP A 1 166 ? -6.980 8.443 -9.942 1.00 93.19 166 ASP A CA 1
ATOM 1324 C C . ASP A 1 166 ? -6.703 7.246 -10.864 1.00 93.19 166 ASP A C 1
ATOM 1326 O O . ASP A 1 166 ? -5.550 7.060 -11.264 1.00 93.19 166 ASP A O 1
ATOM 1330 N N . ASN A 1 167 ? -7.702 6.430 -11.216 1.00 94.44 167 ASN A N 1
ATOM 1331 C CA . ASN A 1 167 ? -7.470 5.211 -12.002 1.00 94.44 167 ASN A CA 1
ATOM 1332 C C . ASN A 1 167 ? -6.803 5.507 -13.354 1.00 94.44 167 ASN A C 1
ATOM 1334 O O . ASN A 1 167 ? -5.829 4.845 -13.719 1.00 94.44 167 ASN A O 1
ATOM 1338 N N . ASP A 1 168 ? -7.263 6.545 -14.055 1.00 93.88 168 ASP A N 1
ATOM 1339 C CA . ASP A 1 168 ? -6.697 6.953 -15.345 1.00 93.88 168 ASP A CA 1
ATOM 1340 C C . ASP A 1 168 ? -5.246 7.429 -15.206 1.00 93.88 168 ASP A C 1
ATOM 1342 O O . ASP A 1 168 ? -4.391 7.095 -16.030 1.00 93.88 168 ASP A O 1
ATOM 1346 N N . ASN A 1 169 ? -4.940 8.167 -14.134 1.00 94.38 169 ASN A N 1
ATOM 1347 C CA . ASN A 1 169 ? -3.590 8.658 -13.858 1.00 94.38 169 ASN A CA 1
ATOM 1348 C C . ASN A 1 169 ? -2.619 7.505 -13.578 1.00 94.38 169 ASN A C 1
ATOM 1350 O O . ASN A 1 169 ? -1.506 7.488 -14.107 1.00 94.38 169 ASN A O 1
ATOM 1354 N N . ILE A 1 170 ? -3.043 6.524 -12.779 1.00 95.12 170 ILE A N 1
ATOM 1355 C CA . ILE A 1 170 ? -2.232 5.345 -12.448 1.00 95.12 170 ILE A CA 1
ATOM 1356 C C . ILE A 1 170 ? -2.008 4.489 -13.690 1.00 95.12 170 ILE A C 1
ATOM 1358 O O . ILE A 1 170 ? -0.875 4.086 -13.965 1.00 95.12 170 ILE A O 1
ATOM 1362 N N . MET A 1 171 ? -3.063 4.258 -14.473 1.00 95.44 171 MET A N 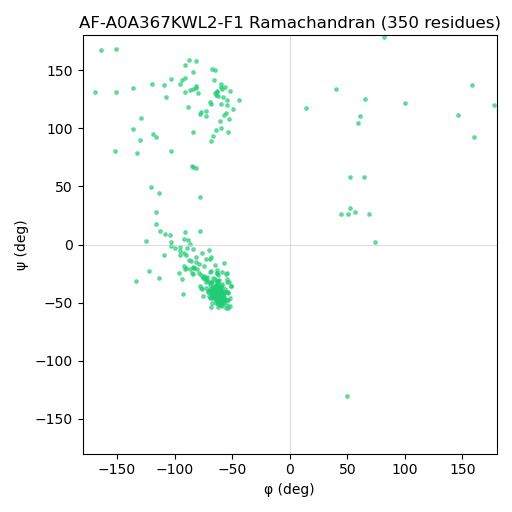1
ATOM 1363 C CA . MET A 1 171 ? -2.962 3.512 -15.722 1.00 95.44 171 MET A CA 1
ATOM 1364 C C . MET A 1 171 ? -2.006 4.199 -16.696 1.00 95.44 171 MET A C 1
ATOM 1366 O O . MET A 1 171 ? -1.138 3.544 -17.267 1.00 95.44 171 MET A O 1
ATOM 1370 N N . LYS A 1 172 ? -2.103 5.524 -16.847 1.00 96.06 172 LYS A N 1
ATOM 1371 C CA . LYS A 1 172 ? -1.179 6.297 -17.682 1.00 96.06 172 LYS A CA 1
ATOM 1372 C C . LYS A 1 172 ? 0.272 6.124 -17.227 1.00 96.06 172 LYS A C 1
ATOM 1374 O O . LYS A 1 172 ? 1.136 5.905 -18.070 1.00 96.06 172 LYS A O 1
ATOM 1379 N N . GLY A 1 173 ? 0.538 6.162 -15.919 1.00 96.62 173 GLY A N 1
ATOM 1380 C CA . GLY A 1 173 ? 1.866 5.882 -15.363 1.00 96.62 173 GLY A CA 1
ATOM 1381 C C . GLY A 1 173 ? 2.373 4.478 -15.715 1.00 96.62 173 GLY A C 1
ATOM 1382 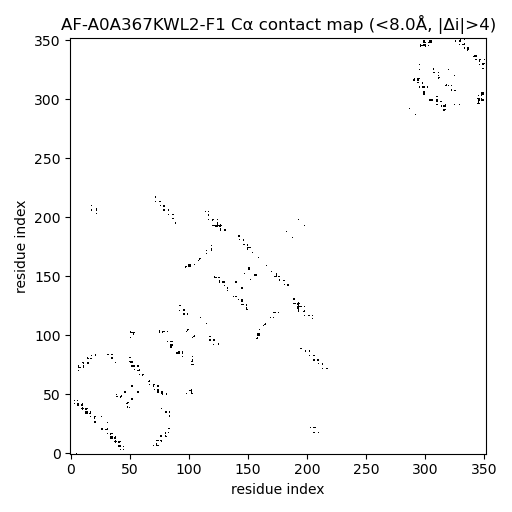O O . GLY A 1 173 ? 3.496 4.328 -16.194 1.00 96.62 173 GLY A O 1
ATOM 1383 N N . CYS A 1 174 ? 1.520 3.460 -15.573 1.00 97.12 174 CYS A N 1
ATOM 1384 C CA . CYS A 1 174 ? 1.843 2.077 -15.935 1.00 97.12 174 CYS A CA 1
ATOM 1385 C C . CYS A 1 174 ? 2.135 1.915 -17.438 1.00 97.12 174 CYS A C 1
ATOM 1387 O O . CYS A 1 174 ? 3.093 1.240 -17.809 1.00 97.12 174 CYS A O 1
ATOM 1389 N N . LEU A 1 175 ? 1.363 2.572 -18.308 1.00 96.94 175 LEU A N 1
ATOM 1390 C CA . LEU A 1 175 ? 1.582 2.554 -19.758 1.00 96.94 175 LEU A CA 1
ATOM 1391 C C . LEU A 1 175 ? 2.870 3.281 -20.160 1.00 96.94 175 LEU A C 1
ATOM 1393 O O . LEU A 1 175 ? 3.590 2.813 -21.036 1.00 96.94 175 LEU A O 1
ATOM 1397 N N . MET A 1 176 ? 3.216 4.383 -19.490 1.00 96.94 176 MET A N 1
ATOM 1398 C CA . MET A 1 176 ? 4.498 5.060 -19.717 1.00 96.94 176 MET A CA 1
ATOM 1399 C C . MET A 1 176 ? 5.687 4.162 -19.348 1.00 96.94 176 MET A C 1
ATOM 1401 O O . MET A 1 176 ? 6.683 4.135 -20.076 1.00 96.94 176 MET A O 1
ATOM 1405 N N . ILE A 1 177 ? 5.578 3.397 -18.254 1.00 96.31 177 ILE A N 1
ATOM 1406 C CA . ILE A 1 177 ? 6.571 2.376 -17.889 1.00 96.31 177 ILE A CA 1
ATOM 1407 C C . ILE A 1 177 ? 6.631 1.301 -18.981 1.00 96.31 177 ILE A C 1
ATOM 1409 O O . ILE A 1 177 ? 7.714 1.044 -19.505 1.00 96.31 177 ILE A O 1
ATOM 1413 N N . GLN A 1 178 ? 5.486 0.740 -19.387 1.00 96.56 178 GLN A N 1
ATOM 1414 C CA . GLN A 1 178 ? 5.393 -0.263 -20.455 1.00 96.56 178 GLN A CA 1
ATOM 1415 C C . GLN A 1 178 ? 6.100 0.203 -21.738 1.00 96.56 178 GLN A C 1
ATOM 1417 O O . GLN A 1 178 ? 6.977 -0.490 -22.249 1.00 96.56 178 GLN A O 1
ATOM 1422 N N . GLU A 1 179 ? 5.772 1.393 -22.246 1.00 96.31 179 GLU A N 1
ATOM 1423 C CA . GLU A 1 179 ? 6.387 1.948 -23.455 1.00 96.31 179 GLU A CA 1
ATOM 1424 C C . GLU A 1 179 ? 7.899 2.142 -23.310 1.00 96.31 179 GLU A C 1
ATOM 1426 O O . GLU A 1 179 ? 8.653 1.883 -24.251 1.00 96.31 179 GLU A O 1
ATOM 1431 N N . SER A 1 180 ? 8.352 2.612 -22.145 1.00 95.50 180 SER A N 1
ATOM 1432 C CA . SER A 1 180 ? 9.775 2.793 -21.850 1.00 95.50 180 SER A CA 1
ATOM 1433 C C . SER A 1 180 ? 10.523 1.458 -21.878 1.00 95.50 180 SER A C 1
ATOM 1435 O O . SER A 1 180 ? 11.589 1.364 -22.489 1.00 95.50 180 SER A O 1
ATOM 1437 N N . LEU A 1 181 ? 9.936 0.412 -21.289 1.00 95.12 181 LEU A N 1
ATOM 1438 C CA . LEU A 1 181 ? 10.483 -0.944 -21.296 1.00 95.12 181 LEU A CA 1
ATOM 1439 C C . LEU A 1 181 ? 10.526 -1.528 -22.712 1.00 95.12 181 LEU A C 1
ATOM 1441 O O . LEU A 1 181 ? 11.567 -2.021 -23.138 1.00 95.12 181 LEU A O 1
ATOM 1445 N N . LEU A 1 182 ? 9.437 -1.400 -23.479 1.00 94.56 182 LEU A N 1
ATOM 1446 C CA . LEU A 1 182 ? 9.358 -1.898 -24.857 1.00 94.56 182 LEU A CA 1
ATOM 1447 C C . LEU A 1 182 ? 10.378 -1.225 -25.795 1.00 94.56 182 LEU A C 1
ATOM 1449 O O . LEU A 1 182 ? 10.873 -1.860 -26.723 1.00 94.56 182 LEU A O 1
ATOM 1453 N N . LYS A 1 183 ? 10.730 0.044 -25.549 1.00 94.00 183 LYS A N 1
ATOM 1454 C CA . LYS A 1 183 ? 11.776 0.767 -26.300 1.00 94.00 183 LYS A CA 1
ATOM 1455 C C . LYS A 1 183 ? 13.198 0.324 -25.944 1.00 94.00 183 LYS A C 1
ATOM 1457 O O . LYS A 1 183 ? 14.123 0.619 -26.695 1.00 94.00 183 LYS A O 1
ATOM 1462 N N . ARG A 1 184 ? 13.383 -0.335 -24.797 1.00 89.62 184 ARG A N 1
ATOM 1463 C CA . ARG A 1 184 ? 14.685 -0.728 -24.234 1.00 89.62 184 ARG A CA 1
ATOM 1464 C C . ARG A 1 184 ? 14.859 -2.245 -24.144 1.00 89.62 184 ARG A C 1
ATOM 1466 O O . ARG A 1 184 ? 15.718 -2.698 -23.398 1.00 89.62 184 ARG A O 1
ATOM 1473 N N . ILE A 1 185 ? 14.055 -3.016 -24.879 1.00 88.50 185 ILE A N 1
ATOM 1474 C CA . ILE A 1 185 ? 14.167 -4.478 -24.935 1.00 88.50 185 ILE A CA 1
ATOM 1475 C C . ILE A 1 185 ? 15.582 -4.843 -25.389 1.00 88.50 185 ILE A C 1
ATOM 1477 O O . ILE A 1 185 ? 15.964 -4.599 -26.532 1.00 88.50 185 ILE A O 1
ATOM 1481 N N . ASN A 1 186 ? 16.344 -5.412 -24.466 1.00 84.69 186 ASN A N 1
ATOM 1482 C CA . ASN A 1 186 ? 17.652 -6.009 -24.678 1.00 84.69 186 ASN A CA 1
ATOM 1483 C C . ASN A 1 186 ? 17.853 -7.129 -23.648 1.00 84.69 186 ASN A C 1
ATOM 1485 O O . ASN A 1 186 ? 17.071 -7.250 -22.701 1.00 84.69 186 ASN A O 1
ATOM 1489 N N . ASP A 1 187 ? 18.887 -7.940 -23.848 1.00 72.38 187 ASP A N 1
ATOM 1490 C CA . ASP A 1 187 ? 19.131 -9.129 -23.026 1.00 72.38 187 ASP A CA 1
ATOM 1491 C C . ASP A 1 187 ? 19.494 -8.768 -21.568 1.00 72.38 187 ASP A C 1
ATOM 1493 O O . ASP A 1 187 ? 19.110 -9.477 -20.640 1.00 72.38 187 ASP A O 1
ATOM 1497 N N . ASP A 1 188 ? 20.107 -7.600 -21.340 1.00 80.50 188 ASP A N 1
ATOM 1498 C CA . ASP A 1 188 ? 20.469 -7.089 -20.006 1.00 80.50 188 ASP A CA 1
ATOM 1499 C C . 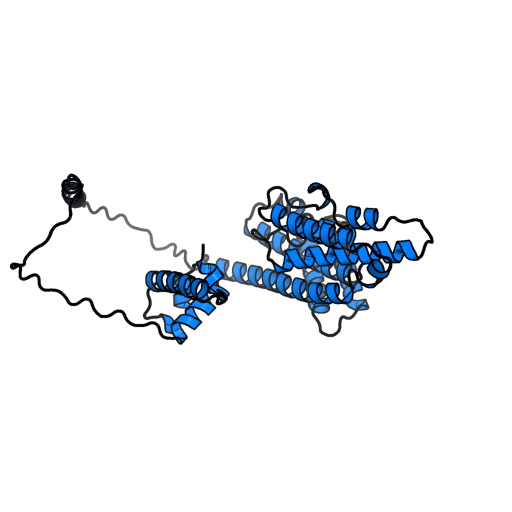ASP A 1 188 ? 19.259 -6.616 -19.176 1.00 80.50 188 ASP A C 1
ATOM 1501 O O . ASP A 1 188 ? 19.383 -6.323 -17.982 1.00 80.50 188 ASP A O 1
ATOM 1505 N N . LEU A 1 189 ? 18.079 -6.472 -19.790 1.00 82.62 189 LEU A N 1
ATOM 1506 C CA . LEU A 1 189 ? 16.913 -5.881 -19.137 1.00 82.62 189 LEU A CA 1
ATOM 1507 C C . LEU A 1 189 ? 16.463 -6.703 -17.917 1.00 82.62 189 LEU A C 1
ATOM 1509 O O . LEU A 1 189 ? 16.035 -6.134 -16.912 1.00 82.62 189 LEU A O 1
ATOM 1513 N N . ALA A 1 190 ? 16.611 -8.028 -17.978 1.00 77.88 190 ALA A N 1
ATOM 1514 C CA . ALA A 1 190 ? 16.251 -8.937 -16.890 1.00 77.88 190 ALA A CA 1
ATOM 1515 C C . ALA A 1 190 ? 17.104 -8.736 -15.622 1.00 77.88 190 ALA A C 1
ATOM 1517 O O . ALA A 1 190 ? 16.609 -8.945 -14.514 1.00 77.88 190 ALA A O 1
ATOM 1518 N N . GLU A 1 191 ? 18.357 -8.298 -15.770 1.00 79.69 191 GLU A N 1
ATOM 1519 C CA . GLU A 1 191 ? 19.277 -8.071 -14.647 1.00 79.69 191 GLU A CA 1
ATOM 1520 C C . GLU A 1 191 ? 19.038 -6.726 -13.949 1.00 79.69 191 GLU A C 1
ATOM 1522 O O . GLU A 1 191 ? 19.432 -6.546 -12.800 1.00 79.69 191 GLU A O 1
ATOM 1527 N N . ARG A 1 192 ? 18.388 -5.775 -14.632 1.00 83.31 192 ARG A N 1
ATOM 1528 C CA . ARG A 1 192 ? 18.246 -4.383 -14.168 1.00 83.31 192 ARG A CA 1
ATOM 1529 C C . ARG A 1 192 ? 16.832 -4.004 -13.734 1.00 83.31 192 ARG A C 1
ATOM 1531 O O . ARG A 1 192 ? 16.638 -2.904 -13.222 1.00 83.31 192 ARG A O 1
ATOM 1538 N N . ILE A 1 193 ? 15.834 -4.858 -13.972 1.00 90.50 193 ILE A N 1
ATOM 1539 C CA . ILE A 1 193 ? 14.439 -4.569 -13.624 1.00 90.50 193 ILE A CA 1
ATOM 1540 C C . ILE A 1 193 ? 14.089 -5.074 -12.227 1.00 90.50 193 ILE A C 1
ATOM 1542 O O . ILE A 1 193 ? 14.247 -6.257 -11.911 1.00 90.50 193 ILE A O 1
ATOM 1546 N N . GLY A 1 194 ? 13.470 -4.172 -11.459 1.00 84.25 194 GLY A N 1
ATOM 1547 C CA . GLY A 1 194 ? 12.735 -4.515 -10.250 1.00 84.25 194 GLY A CA 1
ATOM 1548 C C . GLY A 1 194 ? 13.645 -5.096 -9.182 1.00 84.25 194 GLY A C 1
ATOM 1549 O O . GLY A 1 194 ? 13.422 -6.235 -8.759 1.00 84.25 194 GLY A O 1
ATOM 1550 N N . ASP A 1 195 ? 14.670 -4.329 -8.790 1.00 89.94 195 ASP A N 1
ATOM 1551 C CA . ASP A 1 195 ? 15.535 -4.684 -7.667 1.00 89.94 195 ASP A CA 1
ATOM 1552 C C . ASP A 1 195 ? 14.650 -4.921 -6.429 1.00 89.94 195 ASP A C 1
ATOM 1554 O O . ASP A 1 195 ? 13.896 -4.031 -6.018 1.00 89.94 195 ASP A O 1
ATOM 1558 N N . PRO A 1 196 ? 14.685 -6.127 -5.837 1.00 93.00 196 PRO A N 1
ATOM 1559 C CA . PRO A 1 196 ? 13.958 -6.404 -4.611 1.00 93.00 196 PRO A CA 1
ATOM 1560 C C . PRO A 1 196 ? 14.261 -5.434 -3.467 1.00 93.00 196 PRO A C 1
ATOM 1562 O O . PRO A 1 196 ? 13.392 -5.214 -2.627 1.00 93.00 196 PRO A O 1
ATOM 1565 N N . ASN A 1 197 ? 15.466 -4.865 -3.412 1.00 93.62 197 ASN A N 1
ATOM 1566 C CA . ASN A 1 197 ? 15.849 -3.927 -2.361 1.00 93.62 197 ASN A CA 1
ATOM 1567 C C . ASN A 1 197 ? 15.128 -2.585 -2.505 1.00 93.62 197 ASN A C 1
ATOM 1569 O O . ASN A 1 197 ? 14.643 -2.062 -1.503 1.00 93.62 197 ASN A O 1
ATOM 1573 N N . ASP A 1 198 ? 14.975 -2.084 -3.736 1.00 93.00 198 ASP A N 1
ATOM 1574 C CA . ASP A 1 198 ? 14.191 -0.875 -4.012 1.00 93.00 198 ASP A CA 1
ATOM 1575 C C . ASP A 1 198 ? 12.743 -1.066 -3.550 1.00 93.00 198 ASP A C 1
ATOM 1577 O O . ASP A 1 198 ? 12.175 -0.207 -2.871 1.00 93.00 198 ASP A O 1
ATOM 1581 N N . LEU A 1 199 ? 12.156 -2.232 -3.857 1.00 95.69 199 LEU A N 1
ATOM 1582 C CA . LEU A 1 199 ? 10.808 -2.552 -3.399 1.00 95.69 199 LEU A CA 1
ATOM 1583 C C . LEU A 1 199 ? 10.732 -2.610 -1.874 1.00 95.69 199 LEU A C 1
ATOM 1585 O O . LEU A 1 199 ? 9.798 -2.057 -1.302 1.00 95.69 199 LEU A O 1
ATOM 1589 N N . LYS A 1 200 ? 11.684 -3.282 -1.217 1.00 95.81 200 LYS A N 1
ATOM 1590 C CA . LYS A 1 200 ? 11.700 -3.404 0.244 1.00 95.81 200 LYS A CA 1
ATOM 1591 C C . LYS A 1 200 ? 11.782 -2.037 0.911 1.00 95.81 200 LYS A C 1
ATOM 1593 O O . LYS A 1 200 ? 10.991 -1.790 1.813 1.00 95.81 200 LYS A O 1
ATOM 1598 N N . GLN A 1 201 ? 12.657 -1.146 0.446 1.00 95.12 201 GLN A N 1
ATOM 1599 C CA . GLN A 1 201 ? 12.766 0.205 0.997 1.00 95.12 201 GLN A CA 1
ATOM 1600 C C . GLN A 1 201 ? 11.449 0.976 0.853 1.00 95.12 201 GLN A C 1
ATOM 1602 O O . GLN A 1 201 ? 10.9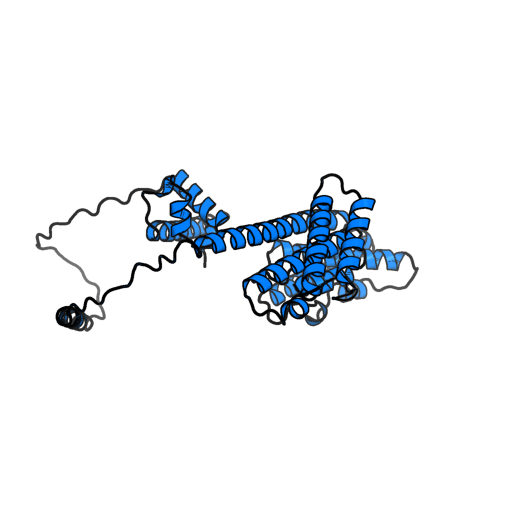14 1.462 1.845 1.00 95.12 201 GLN A O 1
ATOM 1607 N N . MET A 1 202 ? 10.873 1.013 -0.353 1.00 97.12 202 MET A N 1
ATOM 1608 C CA . MET A 1 202 ? 9.589 1.690 -0.559 1.00 97.12 202 MET A CA 1
ATOM 1609 C C . MET A 1 202 ? 8.447 1.036 0.230 1.00 97.12 202 MET A C 1
ATOM 1611 O O . MET A 1 202 ? 7.515 1.720 0.643 1.00 97.12 202 MET A O 1
ATOM 1615 N N . LEU A 1 203 ? 8.502 -0.281 0.443 1.00 97.69 203 LEU A N 1
ATOM 1616 C CA . LEU A 1 203 ? 7.525 -1.002 1.250 1.00 97.69 203 LEU A CA 1
ATOM 1617 C C . LEU A 1 203 ? 7.590 -0.569 2.717 1.00 97.69 203 LEU A C 1
ATOM 1619 O O . LEU A 1 203 ? 6.535 -0.387 3.316 1.00 97.69 203 LEU A O 1
ATOM 1623 N N . PHE A 1 204 ? 8.783 -0.381 3.289 1.00 96.69 204 PHE A N 1
ATOM 1624 C CA . PHE A 1 204 ? 8.920 0.162 4.644 1.00 96.69 204 PHE A CA 1
ATOM 1625 C C . PHE A 1 204 ? 8.290 1.545 4.757 1.00 96.69 204 PHE A C 1
ATOM 1627 O O . PHE A 1 204 ? 7.429 1.742 5.612 1.00 96.69 204 PHE A O 1
ATOM 1634 N N . ASP A 1 205 ? 8.654 2.457 3.854 1.00 95.62 205 ASP A N 1
ATOM 1635 C CA . ASP A 1 205 ? 8.136 3.828 3.854 1.00 95.62 205 ASP A CA 1
ATOM 1636 C C . ASP A 1 205 ? 6.603 3.840 3.695 1.00 95.62 205 ASP A C 1
ATOM 1638 O O . ASP A 1 205 ? 5.892 4.560 4.399 1.00 95.62 205 ASP A O 1
ATOM 1642 N N . TYR A 1 206 ? 6.069 2.981 2.816 1.00 97.19 206 TYR A N 1
ATOM 1643 C CA . TYR A 1 206 ? 4.629 2.811 2.626 1.00 97.19 206 TYR A CA 1
ATOM 1644 C C . TYR A 1 206 ? 3.925 2.314 3.891 1.00 97.19 206 TYR A C 1
ATOM 1646 O O . TYR A 1 206 ? 2.891 2.859 4.287 1.00 97.19 206 TYR A O 1
ATOM 1654 N N . VAL A 1 207 ? 4.463 1.262 4.512 1.00 97.56 207 VAL A N 1
ATOM 1655 C CA . VAL A 1 207 ? 3.867 0.641 5.697 1.00 97.56 207 VAL A CA 1
ATOM 1656 C C . VAL A 1 207 ? 3.907 1.597 6.884 1.00 97.56 207 VAL A C 1
ATOM 1658 O O . VAL A 1 207 ? 2.902 1.703 7.582 1.00 97.56 207 VAL A O 1
ATOM 1661 N N . ASP A 1 208 ? 5.007 2.324 7.083 1.00 96.69 208 ASP A N 1
ATOM 1662 C CA . ASP A 1 208 ? 5.140 3.317 8.154 1.00 96.69 208 ASP A CA 1
ATOM 1663 C C . ASP A 1 208 ? 4.134 4.466 7.997 1.00 96.69 208 ASP A C 1
ATOM 1665 O O . ASP A 1 208 ? 3.368 4.770 8.921 1.00 96.69 208 ASP A O 1
ATOM 1669 N N . MET A 1 209 ? 4.051 5.033 6.786 1.00 95.19 209 MET A N 1
ATOM 1670 C CA . MET A 1 209 ? 3.083 6.075 6.442 1.00 95.19 209 MET A CA 1
ATOM 1671 C C . MET A 1 209 ? 1.650 5.611 6.732 1.00 95.19 209 MET A C 1
ATOM 1673 O O . MET A 1 209 ? 0.923 6.261 7.488 1.00 95.19 209 MET A O 1
ATOM 1677 N N . ARG A 1 210 ? 1.237 4.467 6.172 1.00 95.62 210 ARG A N 1
ATOM 1678 C CA . ARG A 1 210 ? -0.136 3.959 6.322 1.00 95.62 210 ARG A CA 1
ATOM 1679 C C . ARG A 1 210 ? -0.458 3.552 7.753 1.00 95.62 210 ARG A C 1
ATOM 1681 O O . ARG A 1 210 ? -1.558 3.821 8.231 1.00 95.62 210 ARG A O 1
ATOM 1688 N N . TYR A 1 211 ? 0.484 2.935 8.459 1.00 96.69 211 TYR A N 1
ATOM 1689 C CA . TYR A 1 211 ? 0.281 2.562 9.854 1.00 96.69 211 TYR A CA 1
ATOM 1690 C C . TYR A 1 211 ? 0.093 3.800 10.737 1.00 96.69 211 TYR A C 1
ATOM 1692 O O . TYR A 1 211 ? -0.831 3.838 11.550 1.00 96.69 211 TYR A O 1
ATOM 1700 N N . THR A 1 212 ? 0.887 4.850 10.516 1.00 94.75 212 THR A N 1
ATOM 1701 C CA . THR A 1 212 ? 0.734 6.140 11.201 1.00 94.75 212 THR A CA 1
ATOM 1702 C C . THR A 1 212 ? -0.635 6.770 10.928 1.00 94.75 212 THR A C 1
ATOM 1704 O O . THR A 1 212 ? -1.283 7.274 11.846 1.00 94.75 212 THR A O 1
ATOM 1707 N N . GLU A 1 213 ? -1.127 6.713 9.689 1.00 92.88 213 GLU A N 1
ATOM 1708 C CA . GLU A 1 213 ? -2.465 7.207 9.342 1.00 92.88 213 GLU A CA 1
ATOM 1709 C C . GLU A 1 213 ? -3.583 6.452 10.067 1.00 92.88 213 GLU A C 1
ATOM 1711 O O . GLU A 1 213 ? -4.482 7.092 10.616 1.00 92.88 213 GLU A O 1
ATOM 1716 N N . ILE A 1 214 ? -3.493 5.121 10.145 1.00 94.62 214 ILE A N 1
ATOM 1717 C CA . ILE A 1 214 ? -4.444 4.281 10.890 1.00 94.62 214 ILE A CA 1
ATOM 1718 C C . ILE A 1 214 ? -4.456 4.664 12.380 1.00 94.62 214 ILE A C 1
ATOM 1720 O O . ILE A 1 214 ? -5.525 4.818 12.976 1.00 94.62 214 ILE A O 1
ATOM 1724 N N . GLN A 1 215 ? -3.282 4.857 12.991 1.00 94.62 215 GLN A N 1
ATOM 1725 C CA . GLN A 1 215 ? -3.179 5.247 14.404 1.00 94.62 215 GLN A CA 1
ATOM 1726 C C . GLN A 1 215 ? -3.763 6.643 14.656 1.00 94.62 215 GLN A C 1
ATOM 1728 O O . GLN A 1 215 ? -4.518 6.842 15.610 1.00 94.62 215 GLN A O 1
ATOM 1733 N N . ASN A 1 216 ? -3.481 7.595 13.766 1.00 91.31 216 ASN A N 1
ATOM 1734 C CA . ASN A 1 216 ? -4.018 8.951 13.857 1.00 91.31 216 ASN A CA 1
ATOM 1735 C C . ASN A 1 216 ? -5.542 8.983 13.686 1.00 91.31 216 ASN A C 1
ATOM 1737 O O . ASN A 1 216 ? -6.223 9.714 14.410 1.00 91.31 216 ASN A O 1
ATOM 1741 N N . ALA A 1 217 ? -6.091 8.186 12.763 1.00 91.56 217 ALA A N 1
ATOM 1742 C CA . ALA A 1 217 ? -7.534 8.063 12.575 1.00 91.56 217 ALA A CA 1
ATOM 1743 C C . ALA A 1 217 ? -8.215 7.538 13.848 1.00 91.56 217 ALA A C 1
ATOM 1745 O O . ALA A 1 217 ? -9.188 8.134 14.312 1.00 91.56 217 ALA A O 1
ATOM 1746 N N . LYS A 1 218 ? -7.651 6.491 14.466 1.00 92.19 218 LYS A N 1
ATOM 1747 C CA . LYS A 1 218 ? -8.148 5.936 15.732 1.00 92.19 218 LYS A CA 1
ATOM 1748 C C . LYS A 1 218 ? -8.114 6.961 16.869 1.00 92.19 218 LYS A C 1
ATOM 1750 O O . LYS A 1 218 ? -9.106 7.139 17.569 1.00 92.19 218 LYS A O 1
ATOM 1755 N N . TRP A 1 219 ? -6.989 7.657 17.039 1.00 91.31 219 TRP A N 1
ATOM 1756 C CA . TRP A 1 219 ? -6.841 8.699 18.061 1.00 91.31 219 TRP A CA 1
ATOM 1757 C C . TRP A 1 219 ? -7.850 9.840 17.871 1.00 91.31 219 TRP A C 1
ATOM 1759 O O . TRP A 1 219 ? -8.501 10.266 18.822 1.00 91.31 219 TRP A O 1
ATOM 1769 N N . THR A 1 220 ? -8.028 10.293 16.627 1.00 89.25 220 THR A N 1
ATOM 1770 C CA . THR A 1 220 ? -8.967 11.372 16.286 1.00 89.25 220 THR A CA 1
ATOM 1771 C C . THR A 1 220 ? -10.410 10.983 16.593 1.00 89.25 220 THR A C 1
ATOM 1773 O O . THR A 1 220 ? -11.151 11.793 17.145 1.00 89.25 220 THR A O 1
ATOM 1776 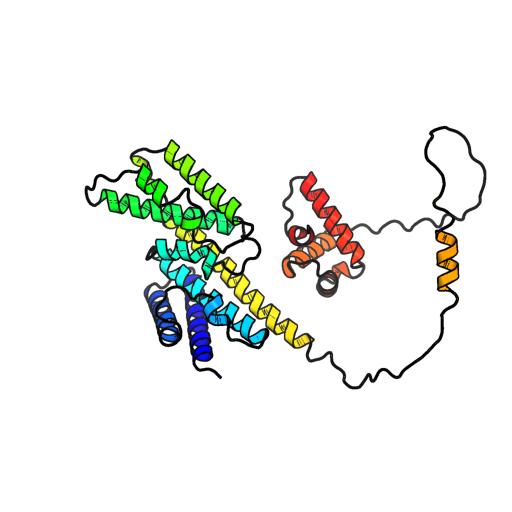N N . ALA A 1 221 ? -10.808 9.753 16.259 1.00 89.69 221 ALA A N 1
ATOM 1777 C CA . ALA A 1 221 ? -12.158 9.265 16.520 1.00 89.69 221 ALA A CA 1
ATOM 1778 C C . ALA A 1 221 ? -12.463 9.174 18.021 1.00 89.69 221 ALA A C 1
ATOM 1780 O O . ALA A 1 221 ? -13.527 9.617 18.446 1.00 89.69 221 ALA A O 1
ATOM 1781 N N . ASN A 1 222 ? -11.514 8.680 18.823 1.00 87.06 222 ASN A N 1
ATOM 1782 C CA . ASN A 1 222 ? -11.683 8.589 20.274 1.00 87.06 222 ASN A CA 1
ATOM 1783 C C . ASN A 1 222 ? -11.867 9.974 20.915 1.00 87.06 222 ASN A C 1
ATOM 1785 O O . ASN A 1 222 ? -12.803 10.169 21.681 1.00 87.06 222 ASN A O 1
ATOM 1789 N N . ASN A 1 223 ? -11.044 10.957 20.540 1.00 86.38 223 ASN A N 1
ATOM 1790 C CA . ASN A 1 223 ? -11.096 12.286 21.157 1.00 86.38 223 ASN A CA 1
ATOM 1791 C C . ASN A 1 223 ? -12.282 13.142 20.696 1.00 86.38 223 ASN A C 1
ATOM 1793 O O . ASN A 1 223 ? -12.721 14.025 21.425 1.00 86.38 223 ASN A O 1
ATOM 1797 N N . LEU A 1 224 ? -12.779 12.938 19.472 1.00 83.94 224 LEU A N 1
ATOM 1798 C CA . LEU A 1 224 ? -13.968 13.652 19.002 1.00 83.94 224 LEU A CA 1
ATOM 1799 C C . LEU A 1 224 ? -15.239 13.143 19.683 1.00 83.94 224 LEU A C 1
ATOM 1801 O O . LEU A 1 224 ? -16.142 13.936 19.915 1.00 83.94 224 LEU A O 1
ATOM 1805 N N . MET A 1 225 ? -15.300 11.854 20.027 1.00 71.75 225 MET A N 1
ATOM 1806 C CA . MET A 1 225 ? -16.448 11.289 20.739 1.00 71.75 225 MET A CA 1
ATOM 1807 C C . MET A 1 225 ? -16.546 11.766 22.190 1.00 71.75 225 MET A C 1
ATOM 1809 O O . MET A 1 225 ? -17.652 11.944 22.681 1.00 71.75 225 MET A O 1
ATOM 1813 N N . GLU A 1 226 ? -15.417 12.028 22.851 1.00 70.81 226 GLU A N 1
ATOM 1814 C CA . GLU A 1 226 ? -15.405 12.553 24.226 1.00 70.81 226 GLU A CA 1
ATOM 1815 C C . GLU A 1 226 ? -15.940 13.995 24.325 1.00 70.81 226 GLU A C 1
ATOM 1817 O O . GLU A 1 226 ? -16.415 14.401 25.377 1.00 70.81 226 GLU A O 1
ATOM 1822 N N . LEU A 1 227 ? -15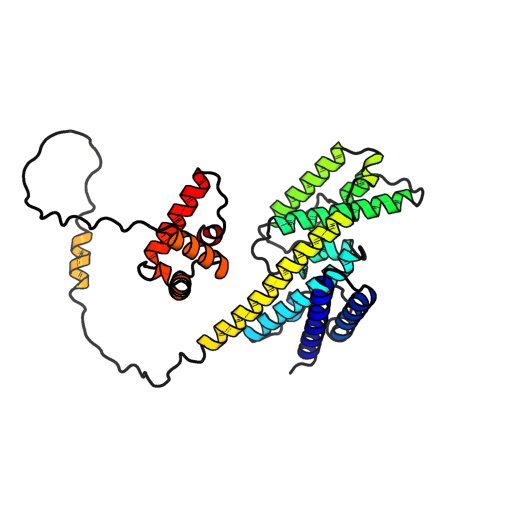.910 14.776 23.238 1.00 65.25 227 LEU A N 1
ATOM 1823 C CA . LEU A 1 227 ? -16.368 16.174 23.245 1.00 65.25 227 LEU A CA 1
ATOM 1824 C C . LEU A 1 227 ? -17.888 16.340 23.077 1.00 65.25 227 LEU A C 1
ATOM 1826 O O . LEU A 1 227 ? -18.409 17.392 23.443 1.00 65.25 227 LEU A O 1
ATOM 1830 N N . ASP A 1 228 ? -18.589 15.339 22.539 1.00 58.97 228 ASP A N 1
ATOM 1831 C CA . ASP A 1 228 ? -20.046 15.396 22.339 1.00 58.97 228 ASP A CA 1
ATOM 1832 C C . ASP A 1 228 ? -20.837 14.940 23.583 1.00 58.97 228 ASP A C 1
ATOM 1834 O O . ASP A 1 228 ? -21.996 15.323 23.733 1.00 58.97 228 ASP A O 1
ATOM 1838 N N . GLU A 1 229 ? -20.237 14.166 24.498 1.00 58.84 229 GLU A N 1
ATOM 1839 C CA . GLU A 1 229 ? -20.927 13.688 25.713 1.00 58.84 229 GLU A CA 1
ATOM 1840 C C . GLU A 1 229 ? -21.057 14.768 26.807 1.00 58.84 229 GLU A C 1
ATOM 1842 O O . GLU A 1 229 ? -22.030 14.749 27.559 1.00 58.84 229 GLU A O 1
ATOM 1847 N N . ASP A 1 230 ? -20.158 15.758 26.847 1.00 56.00 230 ASP A N 1
ATOM 1848 C CA . ASP A 1 230 ? -20.128 16.795 27.897 1.00 56.00 230 ASP A CA 1
ATOM 1849 C C . ASP A 1 230 ? -20.859 18.101 27.524 1.00 56.00 230 ASP A C 1
ATOM 1851 O O . ASP A 1 230 ? -20.917 19.035 28.325 1.00 56.00 230 ASP A O 1
ATOM 1855 N N . MET A 1 231 ? -21.408 18.205 26.308 1.00 52.97 231 MET A N 1
ATOM 1856 C CA . MET A 1 231 ? -22.010 19.449 25.797 1.00 52.97 231 MET A CA 1
ATOM 1857 C C . MET A 1 231 ? -23.545 19.408 25.700 1.00 52.97 231 MET A C 1
ATOM 1859 O O . MET A 1 231 ? -24.152 20.320 25.139 1.00 52.97 231 MET A O 1
ATOM 1863 N N . TYR A 1 232 ? -24.177 18.369 26.250 1.00 50.47 232 TYR A N 1
ATOM 1864 C CA . TYR A 1 232 ? -25.629 18.293 26.410 1.00 50.47 232 TYR A CA 1
ATOM 1865 C C . TYR A 1 232 ? -25.984 18.569 27.876 1.00 50.47 232 TYR A C 1
ATOM 1867 O O . TYR A 1 232 ? -26.185 17.641 28.655 1.00 50.47 232 TYR A O 1
ATOM 1875 N N . ASP A 1 233 ? -26.017 19.850 28.257 1.00 54.56 233 ASP A N 1
ATOM 1876 C CA . ASP A 1 233 ? -26.646 20.282 29.508 1.00 54.56 233 ASP A CA 1
ATOM 1877 C C . ASP A 1 233 ? -28.173 20.177 29.327 1.00 54.56 233 ASP A C 1
ATOM 1879 O O . ASP A 1 233 ? -28.739 20.922 28.522 1.00 54.56 233 ASP A O 1
ATOM 1883 N N . PRO A 1 234 ? -28.865 19.235 29.995 1.00 52.06 234 PRO A N 1
ATOM 1884 C CA . PRO A 1 234 ? -30.305 19.072 29.841 1.00 52.06 234 PRO A CA 1
ATOM 1885 C C . PRO A 1 234 ? -31.114 20.219 30.466 1.00 52.06 234 PRO A C 1
ATOM 1887 O O . PRO A 1 234 ? -32.338 20.188 30.352 1.00 52.06 234 PRO A O 1
ATOM 1890 N N . GLU A 1 235 ? -30.478 21.182 31.148 1.00 55.22 235 GLU A N 1
ATOM 1891 C CA . GLU A 1 235 ? -31.169 22.220 31.925 1.00 55.22 235 GLU A CA 1
ATOM 1892 C C . GLU A 1 235 ? -31.313 23.590 31.232 1.00 55.22 235 GLU A C 1
ATOM 1894 O O . GLU A 1 235 ? -32.019 24.445 31.766 1.00 55.22 235 GLU A O 1
ATOM 1899 N N . GLU A 1 236 ? -30.778 23.818 30.024 1.00 51.44 236 GLU A N 1
ATOM 1900 C CA . GLU A 1 236 ? -31.178 24.990 29.215 1.00 51.44 236 GLU A CA 1
ATOM 1901 C C . GLU A 1 236 ? -32.442 24.681 28.394 1.00 51.44 236 GLU A C 1
ATOM 1903 O O . GLU A 1 236 ? -32.451 24.597 27.164 1.00 51.44 236 GLU A O 1
ATOM 1908 N N . GLU A 1 237 ? -33.547 24.506 29.122 1.00 46.91 237 GLU A N 1
ATOM 1909 C CA . GLU A 1 237 ? -34.907 24.628 28.606 1.00 46.91 237 GLU A CA 1
ATOM 1910 C C . GLU A 1 237 ? -35.062 26.066 28.076 1.00 46.91 237 GLU A C 1
ATOM 1912 O O . GLU A 1 237 ? -35.159 27.030 28.835 1.00 46.91 237 GLU A O 1
ATOM 1917 N N . PHE A 1 238 ? -34.960 26.227 26.753 1.00 45.00 238 PHE A N 1
ATOM 1918 C CA . PHE A 1 238 ? -35.094 27.514 26.076 1.00 45.00 238 PHE A CA 1
ATOM 1919 C C . PHE A 1 238 ? -36.551 27.975 26.189 1.00 45.00 238 PHE A C 1
ATOM 1921 O O . PHE A 1 238 ? -37.394 27.651 25.350 1.00 45.00 238 PHE A O 1
ATOM 1928 N N . ASP A 1 239 ? -36.835 28.698 27.268 1.00 41.69 239 ASP A N 1
ATOM 1929 C CA . ASP A 1 239 ? -38.081 29.421 27.465 1.00 41.69 239 ASP A CA 1
ATOM 1930 C C . ASP A 1 239 ? -38.270 30.410 26.306 1.00 41.69 239 ASP A C 1
ATOM 1932 O O . ASP A 1 239 ? -37.393 31.210 25.960 1.00 41.69 239 ASP A O 1
ATOM 1936 N N . GLU A 1 240 ? -39.438 30.309 25.684 1.00 51.09 240 GLU A N 1
ATOM 1937 C CA . GLU A 1 240 ? -39.933 31.188 24.639 1.00 51.09 240 GLU A CA 1
ATOM 1938 C C . GLU A 1 240 ? -39.796 32.665 25.044 1.00 51.09 240 GLU A C 1
ATOM 1940 O O . GLU A 1 240 ? -40.496 33.151 25.932 1.00 51.09 240 GLU A O 1
ATOM 1945 N N . LEU A 1 241 ? -38.987 33.428 24.309 1.00 43.25 241 LEU A N 1
ATOM 1946 C CA . LEU A 1 241 ? -39.195 34.868 24.186 1.00 43.25 241 LEU A CA 1
ATOM 1947 C C . LEU A 1 241 ? -39.510 35.210 22.733 1.00 43.25 241 LEU A C 1
ATOM 1949 O O . LEU A 1 241 ? -38.639 35.451 21.900 1.00 43.25 241 LEU A O 1
ATOM 1953 N N . ASN A 1 242 ? -40.818 35.221 22.472 1.00 50.59 242 ASN A N 1
ATOM 1954 C CA . ASN A 1 242 ? -41.443 36.083 21.481 1.00 50.59 242 ASN A CA 1
ATOM 1955 C C . ASN A 1 242 ? -41.028 37.536 21.762 1.00 50.59 242 ASN A C 1
ATOM 1957 O O . ASN A 1 242 ? -41.538 38.139 22.703 1.00 50.59 242 ASN A O 1
ATOM 1961 N N . GLU A 1 243 ? -40.166 38.113 20.931 1.00 42.19 243 GLU A N 1
ATOM 1962 C CA . GLU A 1 243 ? -40.101 39.566 20.767 1.00 42.19 243 GLU A CA 1
ATOM 1963 C C . GLU A 1 243 ? -40.155 39.915 19.277 1.00 42.19 243 GLU A C 1
ATOM 1965 O O . GLU A 1 243 ? -39.233 39.662 18.501 1.00 42.19 243 GLU A O 1
ATOM 1970 N N . ASP A 1 244 ? -41.305 40.478 18.907 1.00 51.06 244 ASP A N 1
ATOM 1971 C CA . ASP A 1 244 ? -41.606 41.144 17.647 1.00 51.06 244 ASP A CA 1
ATOM 1972 C C . ASP A 1 244 ? -40.480 42.091 17.211 1.00 51.06 244 ASP A C 1
ATOM 1974 O O . ASP A 1 244 ? -40.167 43.050 17.911 1.00 51.06 244 ASP A O 1
ATOM 1978 N N . THR A 1 245 ? -39.943 41.906 16.005 1.00 48.97 245 THR A N 1
ATOM 1979 C CA . THR A 1 245 ? -39.286 42.988 15.246 1.00 48.97 245 THR A CA 1
ATOM 1980 C C . THR A 1 245 ? -39.410 42.725 13.745 1.00 48.97 245 THR A C 1
ATOM 1982 O O . THR A 1 245 ? -38.488 42.243 13.097 1.00 48.97 245 THR A O 1
ATOM 1985 N N . ASP A 1 246 ? -40.576 43.060 13.185 1.00 54.41 246 ASP A N 1
ATOM 1986 C CA . ASP A 1 246 ? -40.914 42.828 11.772 1.00 54.41 246 ASP A CA 1
ATOM 1987 C C . ASP A 1 246 ? -41.153 44.129 10.968 1.00 54.41 246 ASP A C 1
ATOM 1989 O O . ASP A 1 246 ? -41.876 44.128 9.973 1.00 54.41 246 ASP A O 1
ATOM 1993 N N . GLU A 1 247 ? -40.538 45.263 11.347 1.00 55.22 247 GLU A N 1
ATOM 1994 C CA . GLU A 1 247 ? -40.700 46.530 10.594 1.00 55.22 247 GLU A CA 1
ATOM 1995 C C . GLU A 1 247 ? -39.402 47.175 10.058 1.00 55.22 247 GLU A C 1
ATOM 1997 O O . GLU A 1 247 ? -39.453 47.829 9.015 1.00 55.22 247 GLU A O 1
ATOM 2002 N N . ASP A 1 248 ? -38.216 46.908 10.619 1.00 54.91 248 ASP A N 1
ATOM 2003 C CA . ASP A 1 248 ? -36.993 47.631 10.207 1.00 54.91 248 ASP A CA 1
ATOM 2004 C C . ASP A 1 248 ? -36.205 46.975 9.046 1.00 54.91 248 ASP A C 1
ATOM 2006 O O . ASP A 1 248 ? -35.446 47.645 8.334 1.00 54.91 248 ASP A O 1
ATOM 2010 N N . GLU A 1 249 ? -36.394 45.677 8.765 1.00 52.06 249 GLU A N 1
ATOM 2011 C CA . GLU A 1 249 ? -35.636 44.988 7.700 1.00 52.06 249 GLU A CA 1
ATOM 2012 C C . GLU A 1 249 ? -36.231 45.202 6.288 1.00 52.06 249 GLU A C 1
ATOM 2014 O O . GLU A 1 249 ? -35.529 45.084 5.273 1.00 52.06 249 GLU A O 1
ATOM 2019 N N . GLN A 1 250 ? -37.512 45.584 6.185 1.00 55.94 250 GLN A N 1
ATOM 2020 C CA . GLN A 1 250 ? -38.154 45.861 4.891 1.00 55.94 250 GLN A CA 1
ATOM 2021 C C . GLN A 1 250 ? -37.807 47.245 4.320 1.00 55.94 250 GLN A C 1
ATOM 2023 O O . GLN A 1 250 ? -37.817 47.415 3.094 1.00 55.94 250 GLN A O 1
ATOM 2028 N N . GLU A 1 251 ? -37.432 48.220 5.152 1.00 54.50 251 GLU A N 1
ATOM 2029 C CA . GLU A 1 251 ? -37.045 49.555 4.677 1.00 54.50 251 GLU A CA 1
ATOM 2030 C C . GLU A 1 251 ? -35.616 49.563 4.098 1.00 54.50 251 GLU A C 1
ATOM 2032 O O . GLU A 1 251 ? -35.364 50.148 3.038 1.00 54.50 251 GLU A O 1
ATOM 2037 N N . MET A 1 252 ? -34.700 48.782 4.685 1.00 54.06 252 MET A N 1
ATOM 2038 C CA . MET A 1 252 ? -33.321 48.655 4.195 1.00 54.06 252 MET A CA 1
ATOM 2039 C C . MET A 1 252 ? -33.236 47.924 2.843 1.00 54.06 252 MET A C 1
ATOM 2041 O O . MET A 1 252 ? -32.405 48.261 1.992 1.00 54.06 252 MET A O 1
ATOM 2045 N N . ARG A 1 253 ? -34.144 46.972 2.581 1.00 55.69 253 ARG A N 1
ATOM 2046 C CA . ARG A 1 253 ? -34.211 46.260 1.291 1.00 55.69 253 ARG A CA 1
ATOM 2047 C C . ARG A 1 253 ? -34.778 47.122 0.157 1.00 55.69 253 ARG A C 1
ATOM 2049 O O . ARG A 1 253 ? -34.355 46.956 -0.989 1.00 55.69 253 ARG A O 1
ATOM 2056 N N . ARG A 1 254 ? -35.659 48.091 0.446 1.00 58.78 254 ARG A N 1
ATOM 2057 C CA . ARG A 1 254 ? -36.177 49.030 -0.574 1.00 58.78 254 ARG A CA 1
ATOM 2058 C C . ARG A 1 254 ? -35.133 50.055 -1.030 1.00 58.78 254 ARG A C 1
ATOM 2060 O O . ARG A 1 254 ? -35.138 50.425 -2.203 1.00 58.78 254 ARG A O 1
ATOM 2067 N N . ALA A 1 255 ? -34.192 50.444 -0.167 1.00 54.59 255 ALA A N 1
ATOM 2068 C CA . ALA A 1 255 ? -33.133 51.398 -0.514 1.00 54.59 255 ALA A CA 1
ATOM 2069 C C . ALA A 1 255 ? -32.056 50.822 -1.463 1.00 54.59 255 ALA A C 1
ATOM 2071 O O . ALA A 1 255 ? -31.457 51.556 -2.248 1.00 54.59 255 ALA A O 1
ATOM 2072 N N . ILE A 1 256 ? -31.823 49.504 -1.440 1.00 54.47 256 ILE A N 1
ATOM 2073 C CA . ILE A 1 256 ? -30.757 48.857 -2.230 1.00 54.47 256 ILE A CA 1
ATOM 2074 C C . ILE A 1 256 ? -31.215 48.529 -3.666 1.00 54.47 256 ILE A C 1
ATOM 2076 O O . ILE A 1 256 ? -30.401 48.507 -4.590 1.00 54.47 256 ILE A O 1
ATOM 2080 N N . MET A 1 257 ? -32.521 48.361 -3.899 1.00 47.31 257 MET A N 1
ATOM 2081 C CA . MET A 1 257 ? -33.068 48.008 -5.219 1.00 47.31 257 MET A CA 1
ATOM 2082 C C . MET A 1 257 ? -33.232 49.192 -6.193 1.00 47.31 257 MET A C 1
ATOM 2084 O O . MET A 1 257 ? -33.446 48.965 -7.381 1.00 47.31 257 MET A O 1
ATOM 2088 N N . GLN A 1 258 ? -33.090 50.444 -5.738 1.00 46.72 258 GLN A N 1
ATOM 2089 C CA . GLN A 1 258 ? -33.206 51.637 -6.598 1.00 46.72 258 GLN A CA 1
ATOM 2090 C C . GLN A 1 258 ? -31.861 52.178 -7.128 1.00 46.72 258 GLN A C 1
ATOM 2092 O O . GLN A 1 258 ? -31.868 53.076 -7.966 1.00 46.72 258 GLN A O 1
ATOM 2097 N N . SER A 1 259 ? -30.704 51.637 -6.712 1.00 44.84 259 SER A N 1
ATOM 2098 C CA . SER A 1 259 ? -29.380 52.167 -7.113 1.00 44.84 259 SER A CA 1
ATOM 2099 C C . SER A 1 259 ? -28.644 51.368 -8.201 1.00 44.84 259 SER A C 1
ATOM 2101 O O . SER A 1 259 ? -27.546 51.745 -8.608 1.00 44.84 259 SER A O 1
ATOM 2103 N N . THR A 1 260 ? -29.244 50.301 -8.740 1.00 43.69 260 THR A N 1
ATOM 2104 C CA . THR A 1 260 ? -28.636 49.453 -9.787 1.00 43.69 260 THR A CA 1
ATOM 2105 C C . THR A 1 260 ? -29.369 49.533 -11.127 1.00 43.69 260 THR A C 1
ATOM 2107 O O . THR A 1 260 ? -29.566 48.543 -11.821 1.00 43.69 260 THR A O 1
ATOM 2110 N N . GLN A 1 261 ? -29.722 50.743 -11.555 1.00 43.34 261 GLN A N 1
ATOM 2111 C CA . GLN A 1 261 ? -29.975 51.030 -12.967 1.00 43.34 261 GLN A CA 1
ATOM 2112 C C . GLN A 1 261 ? -29.313 52.349 -13.332 1.00 43.34 261 GLN A C 1
ATOM 2114 O O . GLN A 1 261 ? -29.852 53.411 -13.044 1.00 43.34 261 GLN A O 1
ATOM 2119 N N . SER A 1 262 ? -28.130 52.248 -13.943 1.00 36.06 262 SER A N 1
ATOM 2120 C CA . SER A 1 262 ? -27.504 53.183 -14.894 1.00 36.06 262 SER A CA 1
ATOM 2121 C C . SER A 1 262 ? -25.993 53.159 -14.695 1.00 36.06 262 SER A C 1
ATOM 2123 O O . SER A 1 262 ? -25.500 53.653 -13.686 1.00 36.06 262 SER A O 1
ATOM 2125 N N . SER A 1 263 ? -25.252 52.628 -15.671 1.00 37.19 263 SER A N 1
ATOM 2126 C CA . SER A 1 263 ? -24.127 53.333 -16.320 1.00 37.19 263 SER A CA 1
ATOM 2127 C C . SER A 1 263 ? -23.178 52.356 -17.009 1.00 37.19 263 SER A C 1
ATOM 2129 O O . SER A 1 263 ? -22.205 51.853 -16.454 1.00 37.19 263 SER A O 1
ATOM 2131 N N . VAL A 1 264 ? -23.470 52.146 -18.289 1.00 37.44 264 VAL A N 1
ATOM 2132 C CA . VAL A 1 264 ? -22.519 51.752 -19.324 1.00 37.44 264 VAL A CA 1
ATOM 2133 C C . VAL A 1 264 ? -21.789 53.020 -19.794 1.00 37.44 264 VAL A C 1
ATOM 2135 O O . VAL A 1 264 ? -22.450 54.001 -20.113 1.00 37.44 264 VAL A O 1
ATOM 2138 N N . LYS A 1 265 ? -20.454 52.934 -19.931 1.00 35.97 265 LYS A N 1
ATOM 2139 C CA . LYS A 1 265 ? -19.525 53.861 -20.630 1.00 35.97 265 LYS A CA 1
ATOM 2140 C C . LYS A 1 265 ? -19.389 55.280 -20.042 1.00 35.97 265 LYS A C 1
ATOM 2142 O O . LYS A 1 265 ? -20.317 56.069 -20.092 1.00 35.97 265 LYS A O 1
ATOM 2147 N N . LYS A 1 266 ? -18.157 55.699 -19.728 1.00 34.97 266 LYS A N 1
ATOM 2148 C CA . LYS A 1 266 ? -17.206 56.376 -20.646 1.00 34.97 266 LYS A CA 1
ATOM 2149 C C . LYS A 1 266 ? -16.171 57.165 -19.827 1.00 34.97 266 LYS A C 1
ATOM 2151 O O . LYS A 1 266 ? -16.494 57.848 -18.866 1.00 34.97 266 LYS A O 1
ATOM 2156 N N . THR A 1 267 ? -14.920 57.062 -20.245 1.00 39.53 267 THR A N 1
ATOM 2157 C CA . THR A 1 267 ? -13.761 57.844 -19.803 1.00 39.53 267 THR A CA 1
ATOM 2158 C C . THR A 1 267 ? -13.896 59.335 -20.132 1.00 39.53 267 THR A C 1
ATOM 2160 O O . THR A 1 267 ? -14.116 59.645 -21.302 1.00 39.53 267 THR A O 1
ATOM 2163 N N . SER A 1 268 ? -13.644 60.225 -19.162 1.00 33.69 268 SER A N 1
ATOM 2164 C CA . SER A 1 268 ? -12.914 61.501 -19.342 1.00 33.69 268 SER A CA 1
ATOM 2165 C C . SER A 1 268 ? -12.849 62.328 -18.045 1.00 33.69 268 SER A C 1
ATOM 2167 O O . SER A 1 268 ? -13.878 62.720 -17.516 1.00 33.69 268 SER A O 1
ATOM 2169 N N . ASN A 1 269 ? -11.620 62.591 -17.594 1.00 33.94 269 ASN A N 1
ATOM 2170 C CA . ASN A 1 269 ? -11.042 63.873 -17.159 1.00 33.94 269 ASN A CA 1
ATOM 2171 C C . ASN A 1 269 ? -11.835 64.915 -16.315 1.00 33.94 269 ASN A C 1
ATOM 2173 O O . ASN A 1 269 ? -12.865 65.419 -16.744 1.00 33.94 269 ASN A O 1
ATOM 2177 N N . ILE A 1 270 ? -11.131 65.399 -15.272 1.00 39.16 270 ILE A N 1
ATOM 2178 C CA . ILE A 1 270 ? -11.083 66.772 -14.698 1.00 39.16 270 ILE A CA 1
ATOM 2179 C C . ILE A 1 270 ? -11.905 67.102 -13.420 1.00 39.16 270 ILE A C 1
ATOM 2181 O O . ILE A 1 270 ? -13.126 67.073 -13.393 1.00 39.16 270 ILE A O 1
ATOM 2185 N N . ASN A 1 271 ? -11.121 67.539 -12.418 1.00 34.25 271 ASN A N 1
ATOM 2186 C CA . ASN A 1 271 ? -11.311 68.490 -11.305 1.00 34.25 271 ASN A CA 1
ATOM 2187 C C . ASN A 1 271 ? -12.373 68.311 -10.202 1.00 34.25 271 ASN A C 1
ATOM 2189 O O . ASN A 1 271 ? -13.556 68.583 -10.357 1.00 34.25 271 ASN A O 1
ATOM 2193 N N . SER A 1 272 ? -11.824 68.031 -9.013 1.00 43.50 272 SER A N 1
ATOM 2194 C CA . SER A 1 272 ? -11.987 68.749 -7.735 1.00 43.50 272 SER A CA 1
ATOM 2195 C C . SER A 1 272 ? -13.124 69.775 -7.591 1.00 43.50 272 SER A C 1
ATOM 2197 O O . SER A 1 272 ? -13.038 70.870 -8.147 1.00 43.50 272 SER A O 1
ATOM 2199 N N . ASN A 1 273 ? -14.051 69.508 -6.661 1.00 35.47 273 ASN A N 1
ATOM 2200 C CA . ASN A 1 273 ? -14.210 70.341 -5.460 1.00 35.47 273 ASN A CA 1
ATOM 2201 C C . ASN A 1 273 ? -15.146 69.725 -4.396 1.00 35.47 273 ASN A C 1
ATOM 2203 O O . ASN A 1 273 ? -16.270 69.326 -4.678 1.00 35.47 273 ASN A O 1
ATOM 2207 N N . THR A 1 274 ? -14.636 69.736 -3.157 1.00 46.94 274 THR A N 1
ATOM 2208 C CA . THR A 1 274 ? -15.328 69.890 -1.858 1.00 46.94 274 THR A CA 1
ATOM 2209 C C . THR A 1 274 ? -16.418 68.899 -1.424 1.00 46.94 274 THR A C 1
ATOM 2211 O O . THR A 1 274 ? -17.591 69.055 -1.746 1.00 46.94 274 THR A O 1
ATOM 2214 N N . SER A 1 275 ? -16.051 68.006 -0.496 1.00 45.06 275 SER A N 1
ATOM 2215 C CA . SER A 1 275 ? -16.919 67.580 0.614 1.00 45.06 275 SER A CA 1
ATOM 2216 C C . SER A 1 275 ? -16.055 67.177 1.825 1.00 45.06 275 SER A C 1
ATOM 2218 O O . SER A 1 275 ? -15.093 66.426 1.639 1.00 45.06 275 SER A O 1
ATOM 2220 N N . PRO A 1 276 ? -16.330 67.657 3.055 1.00 47.62 276 PRO A N 1
ATOM 2221 C CA . PRO A 1 276 ? -15.552 67.324 4.241 1.00 47.62 276 PRO A CA 1
ATOM 2222 C C . PRO A 1 276 ? -16.037 65.990 4.822 1.00 47.62 276 PRO A C 1
ATOM 2224 O O . PRO A 1 276 ? -16.593 65.932 5.918 1.00 47.62 276 PRO A O 1
ATOM 2227 N N . PHE A 1 277 ? -15.827 64.892 4.098 1.00 48.31 277 PHE A N 1
ATOM 2228 C CA . PHE A 1 277 ? -15.914 63.580 4.726 1.00 48.31 277 PHE A CA 1
ATOM 2229 C C . PHE A 1 277 ? -14.676 63.404 5.604 1.00 48.31 277 PHE A C 1
ATOM 2231 O O . PHE A 1 277 ? -13.549 63.362 5.112 1.00 48.31 277 PHE A O 1
ATOM 2238 N N . LYS A 1 278 ? -14.888 63.321 6.924 1.00 48.53 278 LYS A N 1
ATOM 2239 C CA . LYS A 1 278 ? -13.885 62.834 7.875 1.00 48.53 278 LYS A CA 1
ATOM 2240 C C . LYS A 1 278 ? -13.416 61.462 7.389 1.00 48.53 278 LYS A C 1
ATOM 2242 O O . LYS A 1 278 ? -14.069 60.455 7.647 1.00 48.53 278 LYS A O 1
ATOM 2247 N N . HIS A 1 279 ? -12.295 61.425 6.675 1.00 46.50 279 HIS A N 1
ATOM 2248 C CA . HIS A 1 279 ? -11.577 60.192 6.412 1.00 46.50 279 HIS A CA 1
ATOM 2249 C C . HIS A 1 279 ? -11.100 59.669 7.764 1.00 46.50 279 HIS A C 1
ATOM 2251 O O . HIS A 1 279 ? -10.101 60.136 8.308 1.00 46.50 279 HIS A O 1
ATOM 2257 N N . THR A 1 280 ? -11.836 58.715 8.333 1.00 52.66 280 THR A N 1
ATOM 2258 C CA . THR A 1 280 ? -11.272 57.835 9.346 1.00 52.66 280 THR A CA 1
ATOM 2259 C C . THR A 1 280 ? -10.123 57.114 8.654 1.00 52.66 280 THR A C 1
ATOM 2261 O O . THR A 1 280 ? -10.315 56.307 7.742 1.00 52.66 280 THR A O 1
ATOM 2264 N N . SER A 1 281 ? -8.894 57.504 8.986 1.00 58.91 281 SER A N 1
ATOM 2265 C CA . SER A 1 281 ? -7.703 56.823 8.505 1.00 58.91 281 SER A CA 1
ATOM 2266 C C . SER A 1 281 ? -7.842 55.355 8.898 1.00 58.91 281 SER A C 1
ATOM 2268 O O . SER A 1 281 ? -7.907 55.013 10.080 1.00 58.91 281 SER A O 1
ATOM 2270 N N . ARG A 1 282 ? -7.991 54.473 7.899 1.00 60.25 282 ARG A N 1
ATOM 2271 C CA . ARG A 1 282 ? -8.044 53.029 8.139 1.00 60.25 282 ARG A CA 1
ATOM 2272 C C . ARG A 1 282 ? -6.782 52.668 8.914 1.00 60.25 282 ARG A C 1
ATOM 2274 O O . ARG A 1 282 ? -5.683 53.004 8.473 1.00 60.25 282 ARG A O 1
ATOM 2281 N N . LYS A 1 283 ? -6.944 52.032 10.077 1.00 72.19 283 LYS A N 1
ATOM 2282 C CA . LYS A 1 283 ? -5.810 51.537 10.864 1.00 72.19 283 LYS A CA 1
ATOM 2283 C C . LYS A 1 283 ? -4.934 50.684 9.945 1.00 72.19 283 LYS A C 1
ATOM 2285 O O . LYS A 1 283 ? -5.458 49.850 9.205 1.00 72.19 283 LYS A O 1
ATOM 2290 N N . ALA A 1 284 ? -3.627 50.933 9.964 1.00 75.25 284 ALA A N 1
ATOM 2291 C CA . ALA A 1 284 ? -2.685 50.163 9.166 1.00 75.25 284 ALA A CA 1
ATOM 2292 C C . ALA A 1 284 ? -2.823 48.666 9.517 1.00 75.25 284 ALA A C 1
ATOM 2294 O O . ALA A 1 284 ? -2.944 48.337 10.702 1.00 75.25 284 ALA A O 1
ATOM 2295 N N . PRO A 1 285 ? -2.854 47.762 8.522 1.00 83.56 285 PRO A N 1
ATOM 2296 C CA . PRO A 1 285 ? -2.956 46.334 8.785 1.00 83.56 285 PRO A CA 1
ATOM 2297 C C . PRO A 1 285 ? -1.726 45.854 9.563 1.00 83.56 285 PRO A C 1
ATOM 2299 O O . PRO A 1 285 ? -0.593 46.164 9.199 1.00 83.56 285 PRO A O 1
ATOM 2302 N N . VAL A 1 286 ? -1.958 45.094 10.635 1.00 89.81 286 VAL A N 1
ATOM 2303 C CA . VAL A 1 286 ? -0.886 44.508 11.451 1.00 89.81 286 VAL A CA 1
ATOM 2304 C C . VAL A 1 286 ? -0.163 43.434 10.624 1.00 89.81 286 VAL A C 1
ATOM 2306 O O . VAL A 1 286 ? -0.825 42.476 10.196 1.00 89.81 286 VAL A O 1
ATOM 2309 N N . PRO A 1 287 ? 1.158 43.561 10.387 1.00 94.62 287 PRO A N 1
ATOM 2310 C CA . PRO A 1 287 ? 1.919 42.606 9.583 1.00 94.62 287 PRO A CA 1
ATOM 2311 C C . PRO A 1 287 ? 1.952 41.229 10.251 1.00 94.62 287 PRO A C 1
ATOM 2313 O O . PRO A 1 287 ? 1.868 41.139 11.472 1.00 94.62 287 PRO A O 1
ATOM 2316 N N . TRP A 1 288 ? 2.042 40.167 9.449 1.00 97.38 288 TRP A N 1
ATOM 2317 C CA . TRP A 1 288 ? 2.218 38.795 9.938 1.00 97.38 288 TRP A CA 1
ATOM 2318 C C . TRP A 1 288 ? 3.679 38.550 10.294 1.00 97.38 288 TRP A C 1
ATOM 2320 O O . TRP A 1 288 ? 4.550 38.840 9.470 1.00 97.38 288 TRP A O 1
ATOM 2330 N N . THR A 1 289 ? 3.938 38.022 11.486 1.00 97.62 289 THR A N 1
ATOM 2331 C CA . THR A 1 289 ? 5.290 37.615 11.882 1.00 97.62 289 THR A CA 1
ATOM 2332 C C . THR A 1 289 ? 5.623 36.231 11.309 1.00 97.62 289 THR A C 1
ATOM 2334 O O . THR A 1 289 ? 4.703 35.477 10.973 1.00 97.62 289 THR A O 1
ATOM 2337 N N . PRO A 1 290 ? 6.912 35.873 11.160 1.00 97.06 290 PRO A N 1
ATOM 2338 C CA . PRO A 1 290 ? 7.309 34.532 10.727 1.00 97.06 290 PRO A CA 1
ATOM 2339 C C . PRO A 1 290 ? 6.721 33.429 11.614 1.00 97.06 290 PRO A C 1
ATOM 2341 O O . PRO A 1 290 ? 6.183 32.457 11.100 1.00 97.06 290 PRO A O 1
ATOM 2344 N N . GLU A 1 291 ? 6.695 33.638 12.930 1.00 97.12 291 GLU A N 1
ATOM 2345 C CA . GLU A 1 291 ? 6.190 32.663 13.902 1.00 97.12 291 GLU A CA 1
ATOM 2346 C C . GLU A 1 291 ? 4.687 32.407 13.733 1.00 97.12 291 GLU A C 1
ATOM 2348 O O . GLU A 1 291 ? 4.221 31.283 13.903 1.00 97.12 291 GLU A O 1
ATOM 2353 N N . GLU A 1 292 ? 3.910 33.434 13.374 1.00 98.00 292 GLU A N 1
ATOM 2354 C CA . GLU A 1 292 ? 2.489 33.270 13.057 1.00 98.00 292 GLU A CA 1
ATOM 2355 C C . GLU A 1 292 ? 2.283 32.494 11.747 1.00 98.00 292 GLU A C 1
ATOM 2357 O O . GLU A 1 292 ? 1.318 31.742 11.619 1.00 98.00 292 GLU A O 1
ATOM 2362 N N . ILE A 1 293 ? 3.167 32.674 10.761 1.00 97.94 293 ILE A N 1
ATOM 2363 C CA . ILE A 1 293 ? 3.096 31.946 9.486 1.00 97.94 293 ILE A CA 1
ATOM 2364 C C . ILE A 1 293 ? 3.429 30.472 9.712 1.00 97.94 293 ILE A C 1
ATOM 2366 O O . ILE A 1 293 ? 2.678 29.612 9.251 1.00 97.94 293 ILE A O 1
ATOM 2370 N N . ASP A 1 294 ? 4.490 30.195 10.467 1.00 97.69 294 ASP A N 1
ATOM 2371 C CA . ASP A 1 294 ? 4.917 28.838 10.803 1.00 97.69 294 ASP A CA 1
ATOM 2372 C C . ASP A 1 294 ? 3.850 28.124 11.642 1.00 97.69 294 ASP A C 1
ATOM 2374 O O . ASP A 1 294 ? 3.485 26.986 11.354 1.00 97.69 294 ASP A O 1
ATOM 2378 N N . ALA A 1 295 ? 3.259 28.804 12.631 1.00 98.19 295 ALA A N 1
ATOM 2379 C CA . ALA A 1 295 ? 2.165 28.247 13.426 1.00 98.19 295 ALA A CA 1
ATOM 2380 C C . ALA A 1 295 ? 0.915 27.937 12.586 1.00 98.19 295 ALA A C 1
ATOM 2382 O O . ALA A 1 295 ? 0.271 26.909 12.792 1.00 98.19 295 ALA A O 1
ATOM 2383 N N . LEU A 1 296 ? 0.574 28.799 11.622 1.00 98.19 296 LEU A N 1
ATOM 2384 C CA . LEU A 1 296 ? -0.534 28.550 10.700 1.00 98.19 296 LEU A CA 1
ATOM 2385 C C . LEU A 1 296 ? -0.261 27.335 9.803 1.00 98.19 296 LEU A C 1
ATOM 2387 O O . LEU A 1 296 ? -1.162 26.526 9.583 1.00 98.19 296 LEU A O 1
ATOM 2391 N N . GLU A 1 297 ? 0.966 27.194 9.300 1.00 98.06 297 GLU A N 1
ATOM 2392 C CA . GLU A 1 297 ? 1.369 26.041 8.494 1.00 98.06 297 GLU A CA 1
ATOM 2393 C C . GLU A 1 297 ? 1.322 24.744 9.305 1.00 98.06 297 GLU A C 1
ATOM 2395 O O . GLU A 1 297 ? 0.697 23.776 8.871 1.00 98.06 297 GLU A O 1
ATOM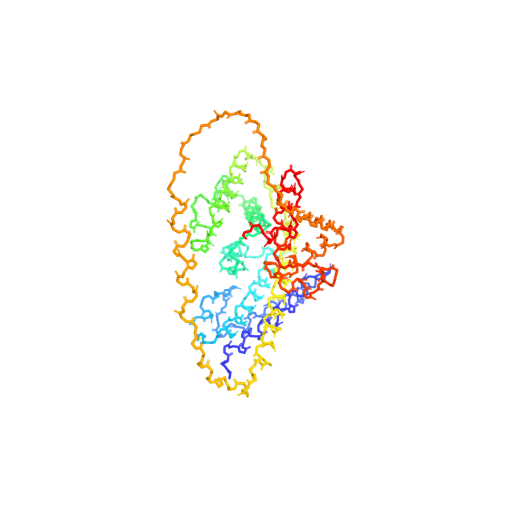 2400 N N . MET A 1 298 ? 1.897 24.748 10.510 1.00 97.44 298 MET A N 1
ATOM 2401 C CA . MET A 1 298 ? 1.878 23.601 11.418 1.00 97.44 298 MET A CA 1
ATOM 2402 C C . MET A 1 298 ? 0.452 23.202 11.802 1.00 97.44 298 MET A C 1
ATOM 2404 O O . MET A 1 298 ? 0.133 22.015 11.791 1.00 97.44 298 MET A O 1
ATOM 2408 N N . GLY A 1 299 ? -0.433 24.171 12.049 1.00 97.62 299 GLY A N 1
ATOM 2409 C CA . GLY A 1 299 ? -1.842 23.888 12.304 1.00 97.62 299 GLY A CA 1
ATOM 2410 C C . GLY A 1 299 ? -2.539 23.242 11.107 1.00 97.62 299 GLY A C 1
ATOM 2411 O O . GLY A 1 299 ? -3.270 22.267 11.266 1.00 97.62 299 GLY A O 1
ATOM 2412 N N . LEU A 1 300 ? -2.285 23.720 9.888 1.00 97.56 300 LEU A N 1
ATOM 2413 C CA . LEU A 1 300 ? -2.844 23.099 8.685 1.00 97.56 300 LEU A CA 1
ATOM 2414 C C . LEU A 1 300 ? -2.317 21.675 8.457 1.00 97.56 300 LEU A C 1
ATOM 2416 O O . LEU A 1 300 ? -3.090 20.821 8.027 1.00 97.56 300 LEU A O 1
ATOM 2420 N N . ILE A 1 301 ? -1.048 21.402 8.786 1.00 96.69 301 ILE A N 1
ATOM 2421 C CA . ILE A 1 301 ? -0.471 20.047 8.767 1.00 96.69 301 ILE A CA 1
ATOM 2422 C C . ILE A 1 301 ? -1.164 19.161 9.802 1.00 96.69 301 ILE A C 1
ATOM 2424 O O . ILE A 1 301 ? -1.626 18.072 9.466 1.00 96.69 301 ILE A O 1
ATOM 2428 N N . GLN A 1 302 ? -1.264 19.636 11.043 1.00 95.50 302 GLN A N 1
ATOM 2429 C CA . GLN A 1 302 ? -1.813 18.876 12.162 1.00 95.50 302 GLN A CA 1
ATOM 2430 C C . GLN A 1 302 ? -3.272 18.480 11.923 1.00 95.50 302 GLN A C 1
ATOM 2432 O O . GLN A 1 302 ? -3.648 17.332 12.148 1.00 95.50 302 GLN A O 1
ATOM 2437 N N . TYR A 1 303 ? -4.100 19.415 11.455 1.00 94.50 303 TYR A N 1
ATOM 2438 C CA . TYR A 1 303 ? -5.532 19.177 11.269 1.00 94.50 303 TYR A CA 1
ATOM 2439 C C . TYR A 1 303 ? -5.901 18.673 9.870 1.00 94.50 303 TYR A C 1
ATOM 2441 O O . TYR A 1 303 ? -7.075 18.363 9.642 1.00 94.50 303 TYR A O 1
ATOM 2449 N N . LYS A 1 304 ? -4.948 18.641 8.923 1.00 93.25 304 LYS A N 1
ATOM 2450 C CA . LYS A 1 304 ? -5.133 18.291 7.500 1.00 93.25 304 LYS A CA 1
ATOM 2451 C C . LYS A 1 304 ? -6.372 18.935 6.846 1.00 93.25 304 LYS A C 1
ATOM 2453 O O . LYS A 1 304 ? -6.967 18.384 5.921 1.00 93.25 304 LYS A O 1
ATOM 2458 N N . SER A 1 305 ? -6.832 20.082 7.353 1.00 92.25 305 SER A N 1
ATOM 2459 C CA . SER A 1 305 ? -8.117 20.679 6.972 1.00 92.25 305 SER A CA 1
ATOM 2460 C C . SER A 1 305 ? -8.234 22.148 7.392 1.00 92.25 305 SER A C 1
ATOM 2462 O O . SER A 1 305 ? -7.462 22.661 8.199 1.00 92.25 305 SER A O 1
ATOM 2464 N N . ARG A 1 306 ? -9.252 22.837 6.858 1.00 94.56 306 ARG A N 1
ATOM 2465 C CA . ARG A 1 306 ? -9.568 24.262 7.094 1.00 94.56 306 ARG A CA 1
ATOM 2466 C C . ARG A 1 306 ? -10.272 24.509 8.443 1.00 94.56 306 ARG A C 1
ATOM 2468 O O . ARG A 1 306 ? -11.220 25.291 8.515 1.00 94.56 306 ARG A O 1
ATOM 2475 N N . LYS A 1 307 ? -9.833 23.833 9.507 1.00 94.88 307 LYS A N 1
ATOM 2476 C CA . LYS A 1 307 ? -10.380 23.952 10.871 1.00 94.88 307 LYS A CA 1
ATOM 2477 C C . LYS A 1 307 ? -9.809 25.177 11.594 1.00 94.88 307 LYS A C 1
ATOM 2479 O O . LYS A 1 307 ? -9.054 25.073 12.555 1.00 94.88 307 LYS A O 1
ATOM 2484 N N . TRP A 1 308 ? -10.146 26.372 11.102 1.00 96.94 308 TRP A N 1
ATOM 2485 C CA . TRP A 1 308 ? -9.562 27.637 11.576 1.00 96.94 308 TRP A CA 1
ATOM 2486 C C . TRP A 1 308 ? -9.783 27.900 13.069 1.00 96.94 308 TRP A C 1
ATOM 2488 O O . TRP A 1 308 ? -8.909 28.470 13.717 1.00 96.94 308 TRP A O 1
ATOM 2498 N N . SER A 1 309 ? -10.937 27.501 13.610 1.00 96.88 309 SER A N 1
ATOM 2499 C CA . SER A 1 309 ? -11.238 27.594 15.044 1.00 96.88 309 SER A CA 1
ATOM 2500 C C . SER A 1 309 ? -10.258 26.783 15.883 1.00 96.88 309 SER A C 1
ATOM 2502 O O . SER A 1 309 ? -9.761 27.273 16.894 1.00 96.88 309 SER A O 1
ATOM 2504 N N . ASP A 1 310 ? -9.959 25.565 15.444 1.00 95.75 310 ASP A N 1
ATOM 2505 C CA . ASP A 1 310 ? -9.159 24.607 16.205 1.00 95.75 310 ASP A CA 1
ATOM 2506 C C . ASP A 1 310 ? -7.680 24.987 16.129 1.00 95.75 310 ASP A C 1
ATOM 2508 O O . ASP A 1 310 ? -6.988 24.991 17.143 1.00 95.75 310 ASP A O 1
ATOM 2512 N N . ILE A 1 311 ? -7.232 25.462 14.961 1.00 96.88 311 ILE A N 1
ATOM 2513 C CA . ILE A 1 311 ? -5.897 26.047 14.780 1.00 96.88 311 ILE A CA 1
ATOM 2514 C C . ILE A 1 311 ? -5.702 27.261 15.706 1.00 96.88 311 ILE A C 1
ATOM 2516 O O . ILE A 1 311 ? -4.660 27.389 16.343 1.00 96.88 311 ILE A O 1
ATOM 2520 N N . LEU A 1 312 ? -6.699 28.143 15.841 1.00 97.00 312 LEU A N 1
ATOM 2521 C CA . LEU A 1 312 ? -6.600 29.283 16.762 1.00 97.00 312 LEU A CA 1
ATOM 2522 C C . LEU A 1 312 ? -6.500 28.854 18.229 1.00 97.00 312 LEU A C 1
ATOM 2524 O O . LEU A 1 312 ? -5.759 29.475 18.990 1.00 97.00 312 LEU A O 1
ATOM 2528 N N . LYS A 1 313 ? -7.229 27.804 18.624 1.00 95.81 313 LYS A N 1
ATOM 2529 C CA . LYS A 1 313 ? -7.168 27.253 19.985 1.00 95.81 313 LYS A CA 1
ATOM 2530 C C . LYS A 1 313 ? -5.810 26.606 20.273 1.00 95.81 313 LYS A C 1
ATOM 2532 O O . LYS A 1 313 ? -5.277 26.783 21.363 1.00 95.81 313 LYS A O 1
ATOM 2537 N N . ALA A 1 314 ? -5.248 25.888 19.301 1.00 94.88 314 ALA A N 1
ATOM 2538 C CA . ALA A 1 314 ? -4.008 25.134 19.466 1.00 94.88 314 ALA A CA 1
ATOM 2539 C C . ALA A 1 314 ? -2.740 26.004 19.480 1.00 94.88 314 ALA A C 1
ATOM 2541 O O . ALA A 1 314 ? -1.755 25.626 20.111 1.00 94.88 314 ALA A O 1
ATOM 2542 N N . TYR A 1 315 ? -2.748 27.167 18.817 1.00 96.81 315 TYR A N 1
ATOM 2543 C CA . TYR A 1 315 ? -1.553 28.000 18.643 1.00 96.81 315 TYR A CA 1
ATOM 2544 C C . TYR A 1 315 ? -1.718 29.393 19.274 1.00 96.81 315 TYR A C 1
ATOM 2546 O O . TYR A 1 315 ? -2.173 30.328 18.608 1.00 96.81 315 TYR A O 1
ATOM 2554 N N . PRO A 1 316 ? -1.263 29.598 20.530 1.00 96.31 316 PRO A N 1
ATOM 2555 C CA . PRO A 1 316 ? -1.412 30.870 21.246 1.00 96.31 316 PRO A CA 1
ATOM 2556 C C . PRO A 1 316 ? -0.781 32.086 20.555 1.00 96.31 316 PRO A C 1
ATOM 2558 O O . PRO A 1 316 ? -1.204 33.218 20.798 1.00 96.31 316 PRO A O 1
ATOM 2561 N N . VAL A 1 317 ? 0.217 31.883 19.686 1.00 96.62 317 VAL A N 1
ATOM 2562 C CA . VAL A 1 317 ? 0.832 32.961 18.888 1.00 96.62 317 VAL A CA 1
ATOM 2563 C C . VAL A 1 317 ? -0.172 33.608 17.923 1.00 96.62 317 VAL A C 1
ATOM 2565 O O . VAL A 1 317 ? -0.054 34.790 17.617 1.00 96.62 317 VAL A O 1
ATOM 2568 N N . LEU A 1 318 ? -1.226 32.883 17.533 1.00 97.00 318 LEU A N 1
ATOM 2569 C CA . LEU A 1 318 ? -2.289 33.360 16.648 1.00 97.00 318 LEU A CA 1
ATOM 2570 C C . LEU A 1 318 ? -3.450 34.042 17.388 1.00 97.00 318 LEU A C 1
ATOM 2572 O O . LEU A 1 318 ? -4.410 34.451 16.742 1.00 97.00 318 LEU A O 1
ATOM 2576 N N . LYS A 1 319 ? -3.387 34.219 18.716 1.00 95.00 319 LYS A N 1
ATOM 2577 C CA . LYS A 1 319 ? -4.508 34.737 19.534 1.00 95.00 319 LYS A CA 1
ATOM 2578 C C . LYS A 1 319 ? -5.071 36.094 19.092 1.00 95.00 319 LYS A C 1
ATOM 2580 O O . LYS A 1 319 ? -6.218 36.412 19.379 1.00 95.00 319 LYS A O 1
ATOM 2585 N N . ASN A 1 320 ? -4.259 36.907 18.414 1.00 94.94 320 ASN A N 1
ATOM 2586 C CA . ASN A 1 320 ? -4.651 38.227 17.912 1.00 94.94 320 ASN A CA 1
ATOM 2587 C C . ASN A 1 320 ? -5.193 38.181 16.472 1.00 94.94 320 ASN A C 1
ATOM 2589 O O . ASN A 1 320 ? -5.436 39.231 15.873 1.00 94.94 320 ASN A O 1
ATOM 2593 N N . ARG A 1 321 ? -5.338 36.983 15.893 1.00 96.75 321 ARG A N 1
ATOM 2594 C CA . ARG A 1 321 ? -5.820 36.761 14.533 1.00 96.75 321 ARG A CA 1
ATOM 2595 C C . ARG A 1 321 ? -7.218 36.145 14.556 1.00 96.75 321 ARG A C 1
ATOM 2597 O O . ARG A 1 321 ? -7.503 35.239 15.327 1.00 96.75 321 ARG A O 1
ATOM 2604 N N . GLY A 1 322 ? -8.101 36.626 13.686 1.00 95.62 322 GLY A N 1
ATOM 2605 C CA . GLY A 1 322 ? -9.418 36.028 13.457 1.00 95.62 322 GLY A CA 1
ATOM 2606 C C . GLY A 1 322 ? -9.379 34.926 12.394 1.00 95.62 322 GLY A C 1
ATOM 2607 O O . GLY A 1 322 ? -8.508 34.927 11.524 1.00 95.62 322 GLY A O 1
ATOM 2608 N N . GLN A 1 323 ? -10.372 34.031 12.389 1.00 97.06 323 GLN A N 1
ATOM 2609 C CA . GLN A 1 323 ? -10.469 32.931 11.411 1.00 97.06 323 GLN A CA 1
ATOM 2610 C C . GLN A 1 323 ? -10.403 33.420 9.952 1.00 97.06 323 GLN A C 1
ATOM 2612 O O . GLN A 1 323 ? -9.715 32.830 9.120 1.00 97.06 323 GLN A O 1
ATOM 2617 N N . GLY A 1 324 ? -11.065 34.545 9.648 1.00 95.69 324 GLY A N 1
ATOM 2618 C CA . GLY A 1 324 ? -11.001 35.171 8.324 1.00 95.69 324 GLY A CA 1
ATOM 2619 C C . GLY A 1 324 ? -9.581 35.595 7.932 1.00 95.69 324 GLY A C 1
ATOM 2620 O O . GLY A 1 324 ? -9.169 35.381 6.797 1.00 95.69 324 GLY A O 1
ATOM 2621 N N . GLN A 1 325 ? -8.793 36.100 8.887 1.00 96.69 325 GLN A N 1
ATOM 2622 C CA . GLN A 1 325 ? -7.405 36.499 8.643 1.00 96.69 325 GLN A CA 1
ATOM 2623 C C . GLN A 1 325 ? -6.509 35.288 8.369 1.00 96.69 325 GLN A C 1
ATOM 2625 O O . GLN A 1 325 ? -5.656 35.373 7.490 1.00 96.69 325 GLN A O 1
ATOM 2630 N N . LEU A 1 326 ? -6.718 34.164 9.067 1.00 97.81 326 LEU A N 1
ATOM 2631 C CA . LEU A 1 326 ? -6.009 32.907 8.792 1.00 97.81 326 LEU A CA 1
ATOM 2632 C C . LEU A 1 326 ? -6.314 32.415 7.376 1.00 97.81 326 LEU A C 1
ATOM 2634 O O . LEU A 1 326 ? -5.393 32.134 6.611 1.00 97.81 326 LEU A O 1
ATOM 2638 N N . LYS A 1 327 ? -7.598 32.385 6.997 1.00 97.62 327 LYS A N 1
ATOM 2639 C CA . LYS A 1 327 ? -8.035 31.998 5.650 1.00 97.62 327 LYS A CA 1
ATOM 2640 C C . LYS A 1 327 ? -7.404 32.884 4.571 1.00 97.62 327 LYS A C 1
ATOM 2642 O O . LYS A 1 327 ? -6.855 32.374 3.594 1.00 97.62 327 LYS A O 1
ATOM 2647 N N . ASP A 1 328 ? -7.457 34.203 4.738 1.00 97.12 328 ASP A N 1
ATOM 2648 C CA . ASP A 1 328 ? -6.900 35.153 3.769 1.00 97.12 328 ASP A CA 1
ATOM 2649 C C . ASP A 1 328 ? -5.372 35.072 3.687 1.00 97.12 328 ASP A C 1
ATOM 2651 O O . ASP A 1 328 ? -4.795 35.165 2.594 1.00 97.12 328 ASP A O 1
ATOM 2655 N N . LYS A 1 329 ? -4.705 34.837 4.822 1.00 97.75 329 LYS A N 1
ATOM 2656 C CA . LYS A 1 329 ? -3.259 34.627 4.865 1.00 97.75 329 LYS A CA 1
ATOM 2657 C C . LYS A 1 329 ? -2.865 33.321 4.186 1.00 97.75 329 LYS A C 1
ATOM 2659 O O . LYS A 1 329 ? -1.969 33.357 3.349 1.00 97.75 329 LYS A O 1
ATOM 2664 N N . ALA A 1 330 ? -3.568 32.219 4.445 1.00 97.75 330 ALA A N 1
ATOM 2665 C CA . ALA A 1 330 ? -3.325 30.939 3.784 1.00 97.75 330 ALA A CA 1
ATOM 2666 C C . ALA A 1 330 ? -3.459 31.058 2.257 1.00 97.75 330 ALA A C 1
ATOM 2668 O O . ALA A 1 330 ? -2.561 30.658 1.522 1.00 97.75 330 ALA A O 1
ATOM 2669 N N . ARG A 1 331 ? -4.514 31.724 1.762 1.00 97.81 331 ARG A N 1
ATOM 2670 C CA . ARG A 1 331 ? -4.678 32.004 0.320 1.00 97.81 331 ARG A CA 1
ATOM 2671 C C . ARG A 1 331 ? -3.540 32.850 -0.250 1.00 97.81 331 ARG A C 1
ATOM 2673 O O . ARG A 1 331 ? -3.138 32.650 -1.396 1.00 97.81 331 ARG A O 1
ATOM 2680 N N . SER A 1 332 ? -3.050 33.817 0.522 1.00 97.81 332 SER A N 1
ATOM 2681 C CA . SER A 1 332 ? -1.935 34.677 0.115 1.00 97.81 332 SER A CA 1
ATOM 2682 C C . SER A 1 332 ? -0.613 33.908 0.058 1.00 97.81 332 SER A C 1
ATOM 2684 O O . SER A 1 332 ? 0.144 34.096 -0.892 1.00 97.81 332 SER A O 1
ATOM 2686 N N . GLU A 1 333 ? -0.360 33.016 1.019 1.00 98.00 333 GLU A N 1
ATOM 2687 C CA . GLU A 1 333 ? 0.828 32.155 1.046 1.00 98.00 333 GLU A CA 1
ATOM 2688 C C . GLU A 1 333 ? 0.828 31.135 -0.090 1.00 98.00 333 GLU A C 1
ATOM 2690 O O . GLU A 1 333 ? 1.842 31.016 -0.771 1.00 98.00 333 GLU A O 1
ATOM 2695 N N . ILE A 1 334 ? -0.311 30.497 -0.385 1.00 97.94 334 ILE A N 1
ATOM 2696 C CA . ILE A 1 334 ? -0.449 29.597 -1.544 1.00 97.94 334 ILE A CA 1
ATOM 2697 C C . ILE A 1 334 ? -0.043 30.328 -2.827 1.00 97.94 334 ILE A C 1
ATOM 2699 O O . ILE A 1 334 ? 0.844 29.879 -3.546 1.00 97.94 334 ILE A O 1
ATOM 2703 N N . LYS A 1 335 ? -0.615 31.515 -3.074 1.00 97.69 335 LYS A N 1
ATOM 2704 C CA . LYS A 1 335 ? -0.291 32.322 -4.263 1.00 97.69 335 LYS A CA 1
ATOM 2705 C C . LYS A 1 335 ? 1.170 32.768 -4.317 1.00 97.69 335 LYS A C 1
ATOM 2707 O O . LYS A 1 335 ? 1.700 32.951 -5.411 1.00 97.69 335 LYS A O 1
ATOM 2712 N N . ARG A 1 336 ? 1.793 33.045 -3.166 1.00 98.00 336 ARG A N 1
ATOM 2713 C CA . ARG A 1 336 ? 3.214 33.414 -3.086 1.00 98.00 336 ARG A CA 1
ATOM 2714 C C . ARG A 1 336 ? 4.083 32.217 -3.455 1.00 98.00 336 ARG A C 1
ATOM 2716 O O . ARG A 1 336 ? 4.882 32.321 -4.374 1.00 98.00 336 ARG A O 1
ATOM 2723 N N . ARG A 1 337 ? 3.873 31.079 -2.793 1.00 98.12 337 ARG A N 1
ATOM 2724 C CA . ARG A 1 337 ? 4.660 29.862 -3.003 1.00 98.12 337 ARG A CA 1
ATOM 2725 C C . ARG A 1 337 ? 4.523 29.324 -4.426 1.00 98.12 337 ARG A C 1
ATOM 2727 O O . ARG A 1 337 ? 5.533 29.004 -5.036 1.00 98.12 337 ARG A O 1
ATOM 2734 N N . GLU A 1 338 ? 3.321 29.351 -5.004 1.00 97.12 338 GLU A N 1
ATOM 2735 C CA . GLU A 1 338 ? 3.107 28.992 -6.416 1.00 97.12 338 GLU A CA 1
ATOM 2736 C C . GLU A 1 338 ? 3.868 29.902 -7.386 1.00 97.12 338 GLU A C 1
ATOM 2738 O O . GLU A 1 338 ? 4.428 29.423 -8.368 1.00 97.12 338 GLU A O 1
ATOM 2743 N N . ARG A 1 339 ? 3.900 31.214 -7.118 1.00 98.06 339 ARG A N 1
ATOM 2744 C CA . ARG A 1 339 ? 4.640 32.178 -7.944 1.00 98.06 339 ARG A CA 1
ATOM 2745 C C . ARG A 1 339 ? 6.147 31.960 -7.858 1.00 98.06 339 ARG A C 1
ATOM 2747 O O . ARG A 1 339 ? 6.831 32.083 -8.869 1.00 98.06 339 ARG A O 1
ATOM 2754 N N . ASP A 1 340 ? 6.632 31.654 -6.662 1.00 95.94 340 ASP A N 1
ATOM 2755 C CA . ASP A 1 340 ? 8.057 31.539 -6.365 1.00 95.94 340 ASP A CA 1
ATOM 2756 C C . ASP A 1 340 ? 8.591 30.108 -6.598 1.00 95.94 340 ASP A C 1
ATOM 2758 O O . ASP A 1 340 ? 9.788 29.870 -6.461 1.00 95.94 340 ASP A O 1
ATOM 2762 N N . GLY A 1 341 ? 7.724 29.152 -6.961 1.00 94.94 341 GLY A N 1
ATOM 2763 C CA . GLY A 1 341 ? 8.089 27.745 -7.167 1.00 94.94 341 GLY A CA 1
ATOM 2764 C C . GLY A 1 341 ? 8.467 27.004 -5.878 1.00 94.94 341 GLY A C 1
ATOM 2765 O O . GLY A 1 341 ? 9.243 26.054 -5.923 1.00 94.94 341 GLY A O 1
ATOM 2766 N N . ILE A 1 342 ? 7.952 27.454 -4.731 1.00 95.19 342 ILE A N 1
ATOM 2767 C CA . ILE A 1 342 ? 8.194 26.870 -3.405 1.00 95.19 342 ILE A CA 1
ATOM 2768 C C . ILE A 1 342 ? 7.121 25.814 -3.118 1.00 95.19 342 ILE A C 1
ATOM 2770 O O . ILE A 1 342 ? 5.954 26.001 -3.471 1.00 95.19 342 ILE A O 1
ATOM 2774 N N . ASP A 1 343 ? 7.498 24.725 -2.444 1.00 95.31 343 ASP A N 1
ATOM 2775 C CA . ASP A 1 343 ? 6.549 23.695 -2.020 1.00 95.31 343 ASP A CA 1
ATOM 2776 C C . ASP A 1 343 ? 5.459 24.251 -1.086 1.00 95.31 343 ASP A C 1
ATOM 2778 O O . ASP A 1 343 ? 5.718 25.060 -0.189 1.00 95.31 343 ASP A O 1
ATOM 2782 N N . LEU A 1 344 ? 4.213 23.816 -1.293 1.00 94.25 344 LEU A N 1
ATOM 2783 C CA . LEU A 1 344 ? 3.070 24.322 -0.533 1.00 94.25 344 LEU A CA 1
ATOM 2784 C C . LEU A 1 344 ? 3.093 23.886 0.934 1.00 94.25 344 LEU A C 1
ATOM 2786 O O . LEU A 1 344 ? 2.485 24.583 1.748 1.00 94.25 344 LEU A O 1
ATOM 2790 N N . GLY A 1 345 ? 3.777 22.790 1.276 1.00 96.19 345 GLY A N 1
ATOM 2791 C CA . GLY A 1 345 ? 3.827 22.262 2.635 1.00 96.19 345 GLY A CA 1
ATOM 2792 C C . GLY A 1 345 ? 2.432 22.139 3.252 1.00 96.19 345 GLY A C 1
ATOM 2793 O O . GLY A 1 345 ? 1.487 21.653 2.623 1.00 96.19 345 GLY A O 1
ATOM 2794 N N . GLY A 1 346 ? 2.267 22.664 4.468 1.00 94.00 346 GLY A N 1
ATOM 2795 C CA . GLY A 1 346 ? 0.978 22.659 5.169 1.00 94.00 346 GLY A CA 1
ATOM 2796 C C . GLY A 1 346 ? -0.130 23.437 4.463 1.00 94.00 346 GLY A C 1
ATOM 2797 O O . GLY A 1 346 ? -1.309 23.108 4.589 1.00 94.00 346 GLY A O 1
ATOM 2798 N N . PHE A 1 347 ? 0.219 24.434 3.647 1.00 97.44 347 PHE A N 1
ATOM 2799 C CA . PHE A 1 347 ? -0.769 25.232 2.921 1.00 97.44 347 PHE A CA 1
ATOM 2800 C C . PHE A 1 347 ? -1.492 24.453 1.820 1.00 97.44 347 PHE A C 1
ATOM 2802 O O . PHE A 1 347 ? -2.534 24.911 1.344 1.00 97.44 347 PHE A O 1
ATOM 2809 N N . TYR A 1 348 ? -1.012 23.259 1.459 1.00 96.62 348 TYR A N 1
ATOM 2810 C CA . TYR A 1 348 ? -1.738 22.337 0.588 1.00 96.62 348 TYR A CA 1
ATOM 2811 C C . TYR A 1 348 ? -3.157 22.053 1.110 1.00 96.62 348 TYR A C 1
ATOM 2813 O O . TYR A 1 348 ? -4.125 22.134 0.352 1.00 96.62 348 TYR A O 1
ATOM 2821 N N . TYR A 1 349 ? -3.313 21.855 2.423 1.00 94.94 349 TYR A N 1
ATOM 2822 C CA . TYR A 1 349 ? -4.604 21.556 3.056 1.00 94.94 349 TYR A CA 1
ATOM 2823 C C . TYR A 1 349 ? -5.600 22.731 3.042 1.00 94.94 349 TYR A C 1
ATOM 2825 O O . TYR A 1 349 ? -6.783 22.555 3.338 1.00 94.94 349 TYR A O 1
ATOM 2833 N N . ALA A 1 350 ? -5.149 23.935 2.671 1.00 94.69 350 ALA A N 1
ATOM 2834 C CA . ALA A 1 350 ? -5.985 25.126 2.528 1.00 94.69 350 ALA A CA 1
ATOM 2835 C C . ALA A 1 350 ? -6.317 25.483 1.064 1.00 94.69 350 ALA A C 1
ATOM 2837 O O . ALA A 1 350 ? -7.022 26.469 0.833 1.00 94.69 350 ALA A O 1
ATOM 2838 N N . LYS A 1 351 ? -5.808 24.723 0.082 1.00 90.06 351 LYS A N 1
ATOM 2839 C CA . LYS A 1 351 ? -5.889 25.049 -1.354 1.00 90.06 351 LYS A CA 1
ATOM 2840 C C . LYS A 1 351 ? -7.240 24.737 -2.014 1.00 90.06 351 LYS A C 1
ATOM 2842 O O . LYS A 1 351 ? -7.524 25.311 -3.065 1.00 90.06 351 LYS A O 1
ATOM 2847 N N . ASN A 1 352 ? -8.085 23.921 -1.383 1.00 64.44 352 ASN A N 1
ATOM 2848 C CA . ASN A 1 352 ? -9.421 23.561 -1.880 1.00 64.44 352 ASN A CA 1
ATOM 2849 C C . ASN A 1 352 ? -10.513 24.409 -1.244 1.00 64.44 352 ASN A C 1
ATOM 2851 O O . ASN A 1 352 ? -10.432 24.626 -0.014 1.00 64.44 352 ASN A O 1
#

Radius of gyration: 29.44 Å; Cα contacts (8 Å, |Δi|>4): 288; chains: 1; bounding box: 62×93×58 Å

Foldseek 3Di:
DDLLLVLLVVLLVLLLVLLVLLLDPDRDLVSNVVSLVVSQVSNCVPQNNDLAGQLCVQQVPDDDPVSNLVSSLSRLSSNLSSLLSCLLVVHPLLVSQLCCQRRNVPPDLDDDPLSLVLSLLSLQQVLLVVLVVCVVPVDPDDNLVSLCLSLPPDLVSRNHDPPRPCSVVSNVVSVVVSVVCVVVDDPCSSVVTNDSVVSNVSSSVVSVVSVVVSVVSVVVVVVVVVVVVPPCPVPPPPPDDDDDDDPPPVVVVVVVVVPPDDDDDDDDDDDDDDDPDPPPPPPDDDDDDPLNVVLLLVLLVSVLALPLVVSCVVDVVCVVPDSVRSLVVLVVLVVVCVVVVHDSRSSVSSPD

Sequence (352 aa):
MNDKFIALEQSASIAEQLLQEFLKDNISEPRTEKLFYQAIETRSNHFGDALFLDPVSVISNTSSSKEKFDLELAVEKINLASFAHKAYKLEDLKTCINAFFVSVSSSATTRDPFEKGFYGTLRLTLLGQTLRECSSYDKPYSLKEAILDSFPSNPRQYFFVDGHTDNDNIMKGCLMIQESLLKRINDDLAERIGDPNDLKQMLFDYVDMRYTEIQNAKWTANNLMELDEDMYDPEEEFDELNEDTDEDEQEMRRAIMQSTQSSVKKTSNINSNTSPFKHTSRKAPVPWTPEEIDALEMGLIQYKSRKWSDILKAYPVLKNRGQGQLKDKARSEIKRRERDGIDLGGFYYAKN